Protein AF-A0A369K1F8-F1 (afdb_monomer)

Secondary structure (DSSP, 8-state):
-------EE-TT--EEEE-S--HHHHHHHHTTEE-TT--EEEE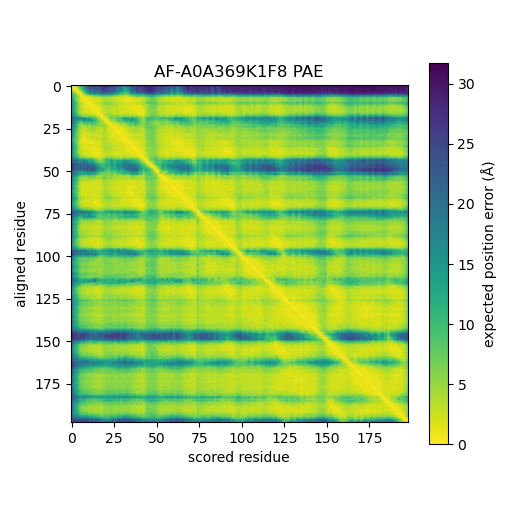--S-TT---HHHHHHHHHHHHT---SEEE---TTHHHHHHHHHT-SS--EEEE-SSSPBPHHHHHHIIIIIHHHT-SEEEEEES-HHHHHHHHHHHHHHHHS-------EEEEEEEEE-S-HHHHHHHHHHHHHHHHHHTT-SSEEEEEEEEE--

Nearest PDB structures (foldseek):
  5ahw-assembly2_D  TM=5.030E-01  e=2.247E-01  Mycolicibacterium smegmatis MC2 155
  7aip-assembly1_A  TM=4.056E-01  e=4.757E-01  Homo sapiens
  3vdn-assembly1_B-2  TM=3.123E-01  e=2.012E+00  Streptomyces hygroscopicus subsp. limoneus
  3oy7-assembly1_B  TM=2.081E-01  e=1.067E+00  Paramecium bursaria Chlorella virus NY2A

Radius of gyration: 18.24 Å; Cα contacts (8 Å, |Δi|>4): 373; chains: 1; bounding box: 50×24×57 Å

Organism: Hypsizygus marmoreus (NCBI:txid39966)

Mean predicted aligned error: 6.97 Å

Structure (mmCIF, N/CA/C/O backbone):
data_AF-A0A369K1F8-F1
#
_entry.id   AF-A0A369K1F8-F1
#
loop_
_atom_site.group_PDB
_atom_site.id
_atom_site.type_symbol
_atom_site.label_atom_id
_atom_site.label_alt_id
_atom_site.label_comp_id
_atom_site.label_asym_id
_atom_site.label_entity_id
_atom_site.label_seq_id
_atom_site.pdbx_PDB_ins_code
_atom_site.Cartn_x
_atom_site.Cartn_y
_atom_site.Cartn_z
_atom_site.occupancy
_atom_site.B_iso_or_equiv
_atom_site.auth_seq_id
_atom_site.auth_comp_id
_atom_site.auth_asym_id
_atom_site.auth_atom_id
_atom_site.pdbx_PDB_model_num
ATOM 1 N N . MET A 1 1 ? 26.335 15.098 -28.566 1.00 35.69 1 MET A N 1
ATOM 2 C CA . MET A 1 1 ? 26.240 13.637 -28.760 1.00 35.69 1 MET A CA 1
ATOM 3 C C . MET A 1 1 ? 25.054 13.160 -27.947 1.00 35.69 1 MET A C 1
ATOM 5 O O . MET A 1 1 ? 25.110 13.250 -26.728 1.00 35.69 1 MET A O 1
ATOM 9 N N . SER A 1 2 ? 23.956 12.771 -28.593 1.00 35.19 2 SER A N 1
ATOM 10 C CA . SER A 1 2 ? 22.823 12.169 -27.884 1.00 35.19 2 SER A CA 1
ATOM 11 C C . SER A 1 2 ? 23.287 10.836 -27.291 1.00 35.19 2 SER A C 1
ATOM 13 O O . SER A 1 2 ? 23.916 10.066 -28.023 1.00 35.19 2 SER A O 1
ATOM 15 N N . PRO A 1 3 ? 23.057 10.554 -25.998 1.00 47.03 3 PRO A N 1
ATOM 16 C CA . PRO A 1 3 ? 23.404 9.257 -25.446 1.00 47.03 3 PRO A CA 1
ATOM 17 C C . PRO A 1 3 ? 22.584 8.206 -26.195 1.00 47.03 3 PRO A C 1
ATOM 19 O O . PRO A 1 3 ? 21.360 8.304 -26.271 1.00 47.03 3 PRO A O 1
ATOM 22 N N . VAL A 1 4 ? 23.267 7.234 -26.799 1.00 47.16 4 VAL A N 1
ATOM 23 C CA . VAL A 1 4 ? 22.624 6.062 -27.391 1.00 47.16 4 VAL A CA 1
ATOM 24 C C . VAL A 1 4 ? 21.834 5.399 -26.267 1.00 47.16 4 VAL A C 1
ATOM 26 O O . VAL A 1 4 ? 22.415 4.927 -25.289 1.00 47.16 4 VAL A O 1
ATOM 29 N N . SER A 1 5 ? 20.504 5.438 -26.347 1.00 60.97 5 SER A N 1
ATOM 30 C CA . SER A 1 5 ? 19.649 4.771 -25.374 1.00 60.97 5 SER A CA 1
ATOM 31 C C . SER A 1 5 ? 19.802 3.265 -25.580 1.00 60.97 5 SER A C 1
ATOM 33 O O . SER A 1 5 ? 19.122 2.684 -26.427 1.00 60.97 5 SER A O 1
ATOM 35 N N . ASN A 1 6 ? 20.708 2.631 -24.832 1.00 79.81 6 ASN A N 1
ATOM 36 C CA . ASN A 1 6 ? 20.823 1.173 -24.744 1.00 79.81 6 ASN A CA 1
ATOM 37 C C . ASN A 1 6 ? 19.637 0.615 -23.947 1.00 79.81 6 ASN A C 1
ATOM 39 O O . ASN A 1 6 ? 19.796 0.048 -22.868 1.00 79.81 6 ASN A O 1
ATOM 43 N N . ASN A 1 7 ? 18.431 0.843 -24.460 1.00 89.44 7 ASN A N 1
ATOM 44 C CA . ASN A 1 7 ? 17.209 0.345 -23.869 1.00 89.44 7 ASN A CA 1
ATOM 45 C C . ASN A 1 7 ? 17.103 -1.153 -24.156 1.00 89.44 7 ASN A C 1
ATOM 47 O O . ASN A 1 7 ? 17.154 -1.581 -25.309 1.00 89.44 7 ASN A O 1
ATOM 51 N N . ILE A 1 8 ? 16.918 -1.943 -23.106 1.00 93.62 8 ILE A N 1
ATOM 52 C CA . ILE A 1 8 ? 16.620 -3.369 -23.194 1.00 93.62 8 ILE A CA 1
ATOM 53 C C . ILE A 1 8 ? 15.108 -3.509 -23.039 1.00 93.62 8 ILE A C 1
ATOM 55 O O . ILE A 1 8 ? 14.559 -3.352 -21.947 1.00 93.62 8 ILE A O 1
ATOM 59 N N . VAL A 1 9 ? 14.419 -3.770 -24.148 1.00 95.31 9 VAL A N 1
ATOM 60 C CA . VAL A 1 9 ? 12.959 -3.905 -24.163 1.00 95.31 9 VAL A CA 1
ATOM 61 C C . VAL A 1 9 ? 12.580 -5.343 -23.833 1.00 95.31 9 VAL A C 1
ATOM 63 O O . VAL A 1 9 ? 12.965 -6.268 -24.545 1.00 95.31 9 VAL A O 1
ATOM 66 N N . LEU A 1 10 ? 11.790 -5.532 -22.777 1.00 94.12 10 LEU A N 1
ATOM 67 C CA . LEU A 1 10 ? 11.270 -6.841 -22.372 1.00 94.12 10 LEU A CA 1
ATOM 68 C C . LEU A 1 10 ? 9.732 -6.782 -22.369 1.00 94.12 10 LEU A C 1
ATOM 70 O O . LEU A 1 10 ? 9.109 -6.621 -21.317 1.00 94.12 10 LEU A O 1
ATOM 74 N N . PRO A 1 11 ? 9.085 -6.887 -23.545 1.00 90.31 11 PRO A N 1
ATOM 75 C CA . PRO A 1 11 ? 7.675 -6.531 -23.715 1.00 90.31 11 PRO A CA 1
ATOM 76 C C . PRO A 1 11 ? 6.704 -7.515 -23.055 1.00 90.31 11 PRO A C 1
ATOM 78 O O . PRO A 1 11 ? 5.529 -7.199 -22.910 1.00 90.31 11 PRO A O 1
ATOM 81 N N . HIS A 1 12 ? 7.165 -8.699 -22.649 1.00 94.94 12 HIS A N 1
ATOM 82 C CA . HIS A 1 12 ? 6.326 -9.743 -22.051 1.00 94.94 12 HIS A CA 1
ATOM 83 C C . HIS A 1 12 ? 6.487 -9.867 -20.534 1.00 94.94 12 HIS A C 1
ATOM 85 O O . HIS A 1 12 ? 5.756 -10.632 -19.904 1.00 94.94 12 HIS A O 1
ATOM 91 N N . VAL A 1 13 ? 7.419 -9.123 -19.932 1.00 95.81 13 VAL A N 1
ATOM 92 C CA . VAL A 1 13 ? 7.614 -9.139 -18.481 1.00 95.81 13 VAL A CA 1
ATOM 93 C C . VAL A 1 13 ? 6.445 -8.411 -17.828 1.00 95.81 13 VAL A C 1
ATOM 95 O O . VAL A 1 13 ? 6.320 -7.195 -17.935 1.00 95.81 13 VAL A O 1
ATOM 98 N N . ARG A 1 14 ? 5.576 -9.182 -17.167 1.00 96.69 14 ARG A N 1
ATOM 99 C CA . ARG A 1 14 ? 4.419 -8.669 -16.413 1.00 96.69 14 ARG A CA 1
ATOM 100 C C . ARG A 1 14 ? 4.677 -8.526 -14.924 1.00 96.69 14 ARG A C 1
ATOM 102 O O . ARG A 1 14 ? 4.034 -7.715 -14.262 1.00 96.69 14 ARG A O 1
ATOM 109 N N . CYS A 1 15 ? 5.621 -9.307 -14.417 1.00 95.31 15 CYS A N 1
ATOM 110 C CA . CYS A 1 15 ? 5.955 -9.347 -13.009 1.00 95.31 15 CYS A CA 1
ATOM 111 C C . CYS A 1 15 ? 7.463 -9.212 -12.846 1.00 95.31 15 CYS A C 1
ATOM 113 O O . CYS A 1 15 ? 8.219 -9.960 -13.46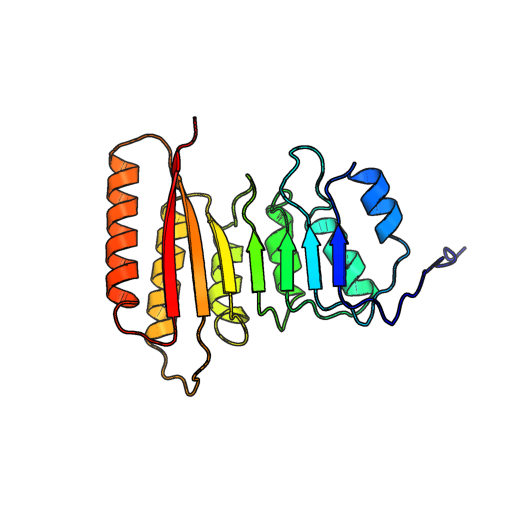8 1.00 95.31 15 CYS A O 1
ATOM 115 N N . LEU A 1 16 ? 7.880 -8.286 -11.991 1.00 91.81 16 LEU A N 1
ATOM 116 C CA . LEU A 1 16 ? 9.267 -8.117 -11.596 1.00 91.81 16 LEU A CA 1
ATOM 117 C C . LEU A 1 16 ? 9.378 -8.335 -10.090 1.00 91.81 16 LEU A C 1
ATOM 119 O O . LEU A 1 16 ? 8.769 -7.613 -9.301 1.00 91.81 16 LEU A O 1
ATOM 123 N N . TYR A 1 17 ? 10.154 -9.347 -9.721 1.00 88.94 17 TYR A N 1
ATOM 124 C CA . TYR A 1 17 ? 10.464 -9.678 -8.338 1.00 88.94 17 TYR A CA 1
ATOM 125 C C . TYR A 1 17 ? 11.939 -9.391 -8.115 1.00 88.94 17 TYR A C 1
ATOM 127 O O . TYR A 1 17 ? 12.790 -9.991 -8.772 1.00 88.94 17 TYR A O 1
ATOM 135 N N . LEU A 1 18 ? 12.236 -8.462 -7.217 1.00 82.50 18 LEU A N 1
ATOM 136 C CA . LEU A 1 18 ? 13.595 -8.122 -6.837 1.00 82.50 18 LEU A CA 1
ATOM 137 C C . LEU A 1 18 ? 13.842 -8.659 -5.438 1.00 82.50 18 LEU A C 1
ATOM 139 O O . LEU A 1 18 ? 13.239 -8.216 -4.460 1.00 82.50 18 LEU A O 1
ATOM 143 N N . GLN A 1 19 ? 14.717 -9.655 -5.363 1.00 74.25 19 GLN A N 1
ATOM 144 C CA . GLN A 1 19 ? 15.236 -10.111 -4.090 1.00 74.25 19 GLN A CA 1
ATOM 145 C C . GLN A 1 19 ? 16.265 -9.098 -3.596 1.00 74.25 19 GLN A C 1
ATOM 147 O O . GLN A 1 19 ? 17.047 -8.563 -4.384 1.00 74.25 19 GLN A O 1
ATOM 152 N N . ALA A 1 20 ? 16.249 -8.836 -2.295 1.00 62.00 20 ALA A N 1
ATOM 153 C CA . ALA A 1 20 ? 17.142 -7.877 -1.679 1.00 62.00 20 ALA A CA 1
ATOM 154 C C . ALA A 1 20 ? 18.617 -8.185 -2.007 1.00 62.00 20 ALA A C 1
ATOM 156 O O . ALA A 1 20 ? 19.138 -9.266 -1.730 1.00 62.00 20 ALA A O 1
ATOM 157 N N . GLY A 1 21 ? 19.272 -7.208 -2.626 1.00 64.44 21 GLY A N 1
ATOM 158 C CA . GLY A 1 21 ? 20.682 -7.211 -3.005 1.00 64.44 21 GLY A CA 1
ATOM 159 C C . GLY A 1 21 ? 21.153 -5.774 -3.231 1.00 64.44 21 GLY A C 1
ATOM 160 O O . GLY A 1 21 ? 20.321 -4.886 -3.393 1.00 64.44 21 GLY A O 1
ATOM 161 N N . GLN A 1 22 ? 22.467 -5.529 -3.197 1.00 67.25 22 GLN A N 1
ATOM 162 C CA . GLN A 1 22 ? 23.074 -4.184 -3.145 1.00 67.25 22 GLN A CA 1
ATOM 163 C C . GLN A 1 22 ? 22.331 -3.140 -4.024 1.00 67.25 22 GLN A C 1
ATOM 165 O O . GLN A 1 22 ? 22.054 -3.431 -5.196 1.00 67.25 22 GLN A O 1
ATOM 170 N N . PRO A 1 23 ? 22.018 -1.922 -3.521 1.00 71.88 23 PRO A N 1
ATOM 171 C CA . PRO A 1 23 ? 21.153 -0.988 -4.247 1.00 71.88 23 PRO A CA 1
ATOM 172 C C . PRO A 1 23 ? 21.757 -0.567 -5.588 1.00 71.88 23 PRO A C 1
ATOM 174 O O . PRO A 1 23 ? 21.082 -0.617 -6.608 1.00 71.88 23 PRO A O 1
ATOM 177 N N . ALA A 1 24 ? 23.053 -0.236 -5.613 1.00 74.62 24 ALA A N 1
ATOM 178 C CA . ALA A 1 24 ? 23.725 0.259 -6.815 1.00 74.62 24 ALA A CA 1
ATOM 179 C C . ALA A 1 24 ? 23.686 -0.734 -8.003 1.00 74.62 24 ALA A C 1
ATOM 181 O O . ALA A 1 24 ? 23.239 -0.331 -9.077 1.00 74.62 24 ALA A O 1
ATOM 182 N N . PRO A 1 25 ? 24.047 -2.026 -7.848 1.00 79.12 25 PRO A N 1
ATOM 183 C CA . PRO A 1 25 ? 23.863 -3.016 -8.913 1.00 79.12 25 PRO A CA 1
ATOM 184 C C . PRO A 1 25 ? 22.419 -3.153 -9.394 1.00 79.12 25 PRO A C 1
ATOM 186 O O . PRO A 1 25 ? 22.181 -3.300 -10.591 1.00 79.12 25 PRO A O 1
ATOM 189 N N . THR A 1 26 ? 21.449 -3.082 -8.481 1.00 79.62 26 THR A N 1
ATOM 190 C CA . THR A 1 26 ? 20.038 -3.215 -8.853 1.00 79.62 26 THR A CA 1
ATOM 191 C C . THR A 1 26 ? 19.554 -2.002 -9.649 1.00 79.62 26 THR A C 1
ATOM 193 O O . THR A 1 26 ? 18.835 -2.159 -10.633 1.00 79.62 26 THR A O 1
ATOM 196 N N . LEU A 1 27 ? 20.004 -0.795 -9.298 1.00 81.00 27 LEU A N 1
ATOM 197 C CA . LEU A 1 27 ? 19.728 0.418 -10.072 1.00 81.00 27 LEU A CA 1
ATOM 198 C C . LEU A 1 27 ? 20.330 0.347 -11.476 1.00 81.00 27 LEU A C 1
ATOM 200 O O . LEU A 1 27 ? 19.632 0.625 -12.449 1.00 81.00 27 LEU A O 1
ATOM 204 N N . GLU A 1 28 ? 21.593 -0.068 -11.595 1.00 84.19 28 GLU A N 1
ATOM 205 C CA . GLU A 1 28 ? 22.256 -0.246 -12.893 1.00 84.19 28 GLU A CA 1
ATOM 206 C C . GLU A 1 28 ? 21.557 -1.314 -13.746 1.00 84.19 28 GLU A C 1
ATOM 208 O O . GLU A 1 28 ? 21.400 -1.131 -14.954 1.00 84.19 28 GLU A O 1
ATOM 213 N N . PHE A 1 29 ? 21.049 -2.382 -13.120 1.00 86.19 29 PHE A N 1
ATOM 214 C CA . PHE A 1 29 ? 20.229 -3.388 -13.793 1.00 86.19 29 PHE A CA 1
ATOM 215 C C . PHE A 1 29 ? 18.897 -2.821 -14.304 1.00 86.19 29 PHE A C 1
ATOM 217 O O . PHE A 1 29 ? 18.511 -3.109 -15.434 1.00 86.19 29 PHE A O 1
ATOM 224 N N . LEU A 1 30 ? 18.193 -2.010 -13.506 1.00 88.31 30 LEU A N 1
ATOM 225 C CA . LEU A 1 30 ? 16.890 -1.447 -13.884 1.00 88.31 30 LEU A CA 1
ATOM 226 C C . LEU A 1 30 ? 16.995 -0.304 -14.894 1.00 88.31 30 LEU A C 1
ATOM 228 O O . LEU A 1 30 ? 16.059 -0.080 -15.666 1.00 88.31 30 LEU A O 1
ATOM 232 N N . ARG A 1 31 ? 18.108 0.436 -14.897 1.00 89.19 31 ARG A N 1
ATOM 233 C CA . ARG A 1 31 ? 18.296 1.650 -15.702 1.00 89.19 31 ARG A CA 1
ATOM 234 C C . ARG A 1 31 ? 18.025 1.464 -17.202 1.00 89.19 31 ARG A C 1
ATOM 236 O O . ARG A 1 31 ? 17.326 2.315 -17.750 1.00 89.19 31 ARG A O 1
ATOM 243 N N . PRO A 1 32 ? 18.511 0.408 -17.885 1.00 93.19 32 PRO A N 1
ATOM 244 C CA . PRO A 1 32 ? 18.244 0.219 -19.310 1.00 93.19 32 PRO A CA 1
ATOM 245 C C . PRO A 1 32 ? 16.874 -0.409 -19.616 1.00 93.19 32 PRO A C 1
ATOM 247 O O . PRO A 1 32 ? 16.473 -0.433 -20.776 1.00 93.19 32 PRO A O 1
ATOM 250 N N . LEU A 1 33 ? 16.148 -0.958 -18.637 1.00 93.44 33 LEU A N 1
ATOM 251 C CA . LEU A 1 33 ? 14.979 -1.799 -18.924 1.00 93.44 33 LEU A CA 1
ATOM 252 C C . LEU A 1 33 ? 13.756 -0.998 -19.377 1.00 93.44 33 LEU A C 1
ATOM 254 O O . LEU A 1 33 ? 13.439 0.032 -18.787 1.00 93.44 33 LEU A O 1
ATOM 258 N N . VAL A 1 34 ? 13.018 -1.509 -20.360 1.00 95.69 34 VAL A N 1
ATOM 259 C CA . VAL A 1 34 ? 11.707 -0.984 -20.777 1.00 95.69 34 VAL A CA 1
ATOM 260 C C . VAL A 1 34 ? 10.679 -2.110 -20.715 1.00 95.69 34 VAL A C 1
ATOM 262 O O . VAL A 1 34 ? 10.758 -3.077 -21.476 1.00 95.69 34 VAL A O 1
ATOM 265 N N . LEU A 1 35 ? 9.729 -1.994 -19.786 1.00 95.69 35 LEU A N 1
ATOM 266 C CA . LEU A 1 35 ? 8.826 -3.069 -19.367 1.00 95.69 35 LEU A CA 1
ATOM 267 C C . LEU A 1 35 ? 7.351 -2.677 -19.572 1.00 95.69 35 LEU A C 1
ATOM 269 O O . LEU A 1 35 ? 6.600 -2.562 -18.609 1.00 95.69 35 LEU A O 1
ATOM 273 N N . HIS A 1 36 ? 6.923 -2.461 -20.821 1.00 95.25 36 HIS A N 1
ATOM 274 C CA . HIS A 1 36 ? 5.568 -1.970 -21.147 1.00 95.25 36 HIS A CA 1
ATOM 275 C C . HIS A 1 36 ? 4.420 -2.785 -20.531 1.00 95.25 36 HIS A C 1
ATOM 277 O O . HIS A 1 36 ? 3.369 -2.239 -20.218 1.00 95.25 36 HIS A O 1
ATOM 283 N N . SER A 1 37 ? 4.620 -4.092 -20.341 1.00 96.25 37 SER A N 1
ATOM 284 C CA . SER A 1 37 ? 3.601 -4.985 -19.779 1.00 96.25 37 SER A CA 1
ATOM 285 C C . SER A 1 37 ? 3.689 -5.154 -18.262 1.00 96.25 37 SER A C 1
ATOM 287 O O . SER A 1 37 ? 2.969 -5.994 -17.724 1.00 96.25 37 SER A O 1
ATOM 289 N N . LEU A 1 38 ? 4.573 -4.433 -17.565 1.00 96.62 38 LEU A N 1
ATOM 290 C CA . LEU A 1 38 ? 4.775 -4.611 -16.129 1.00 96.62 38 LEU A CA 1
ATOM 291 C C . LEU A 1 38 ? 3.533 -4.173 -15.347 1.00 96.62 38 LEU A C 1
ATOM 293 O O . LEU A 1 38 ? 3.188 -2.998 -15.327 1.00 96.62 38 LEU A O 1
ATOM 297 N N . THR A 1 39 ? 2.906 -5.118 -14.652 1.00 97.00 39 THR A N 1
ATOM 298 C CA . THR A 1 39 ? 1.718 -4.881 -13.818 1.00 97.00 39 THR A CA 1
ATOM 299 C C . THR A 1 39 ? 1.947 -5.2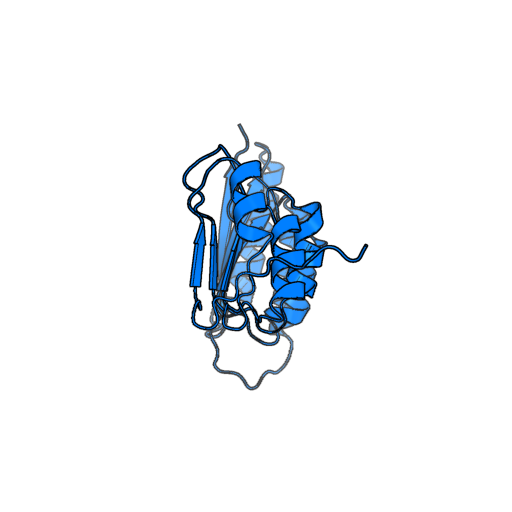04 -12.347 1.00 97.00 39 THR A C 1
ATOM 301 O O . THR A 1 39 ? 1.157 -4.783 -11.501 1.00 97.00 39 THR A O 1
ATOM 304 N N . VAL A 1 40 ? 2.992 -5.979 -12.038 1.00 95.62 40 VAL A N 1
ATOM 305 C CA . VAL A 1 40 ? 3.334 -6.423 -10.683 1.00 95.62 40 VAL A CA 1
ATOM 306 C C . VAL A 1 40 ? 4.799 -6.115 -10.406 1.00 95.62 40 VAL A C 1
ATOM 308 O O . VAL A 1 40 ? 5.681 -6.603 -11.113 1.00 95.62 40 VAL A O 1
ATOM 311 N N . PHE A 1 41 ? 5.063 -5.363 -9.345 1.00 92.25 41 PHE A N 1
ATOM 312 C CA . PHE A 1 41 ? 6.407 -5.152 -8.820 1.00 92.25 41 PHE A CA 1
ATOM 313 C C . PHE A 1 41 ? 6.461 -5.577 -7.359 1.00 92.25 41 PHE A C 1
ATOM 315 O O . PHE A 1 41 ? 5.653 -5.116 -6.546 1.00 92.25 41 PHE A O 1
ATOM 322 N N . ARG A 1 42 ? 7.421 -6.441 -7.018 1.00 88.75 42 ARG A N 1
ATOM 323 C CA . ARG A 1 42 ? 7.638 -6.861 -5.636 1.00 88.75 42 ARG A CA 1
ATOM 324 C C . ARG A 1 42 ? 9.104 -6.834 -5.255 1.00 88.75 42 ARG A C 1
ATOM 326 O O . ARG A 1 42 ? 9.934 -7.462 -5.904 1.00 88.75 42 ARG A O 1
ATOM 333 N N . GLU A 1 43 ? 9.383 -6.159 -4.159 1.00 83.00 43 GLU A N 1
ATOM 334 C CA . GLU A 1 43 ? 10.659 -6.188 -3.464 1.00 83.00 43 GLU A CA 1
ATOM 335 C C . GLU A 1 43 ? 10.550 -7.114 -2.247 1.00 83.00 43 GLU A C 1
ATOM 337 O O . GLU A 1 43 ? 9.608 -6.987 -1.462 1.00 83.00 43 GLU A O 1
ATOM 342 N N . ASP A 1 44 ? 11.475 -8.066 -2.109 1.00 70.94 44 ASP A N 1
ATOM 343 C CA . ASP A 1 44 ? 11.521 -8.964 -0.950 1.00 70.94 44 ASP A CA 1
ATOM 344 C C . ASP A 1 44 ? 12.022 -8.222 0.301 1.00 70.94 44 ASP A C 1
ATOM 346 O O . ASP A 1 44 ? 13.030 -7.518 0.269 1.00 70.94 44 ASP A O 1
ATOM 350 N N . TRP A 1 45 ? 11.323 -8.401 1.421 1.00 61.75 45 TRP A N 1
ATOM 351 C CA . TRP A 1 45 ? 11.561 -7.701 2.686 1.00 61.75 45 TRP A CA 1
ATOM 352 C C . TRP A 1 45 ? 12.441 -8.481 3.663 1.00 61.75 45 TRP A C 1
ATOM 354 O O . TRP A 1 45 ? 12.748 -7.978 4.744 1.00 61.75 45 TRP A O 1
ATOM 364 N N . LEU A 1 46 ? 12.822 -9.716 3.323 1.00 55.94 46 LEU A N 1
ATOM 365 C CA . LEU A 1 46 ? 13.492 -10.623 4.254 1.00 55.94 46 LEU A CA 1
ATOM 366 C C . LEU A 1 46 ? 14.937 -10.235 4.593 1.00 55.94 46 LEU A C 1
ATOM 368 O O . LEU A 1 46 ? 15.500 -10.812 5.523 1.00 55.94 46 LEU A O 1
ATOM 372 N N . THR A 1 47 ? 15.551 -9.266 3.903 1.00 53.31 47 THR A N 1
ATOM 373 C CA . THR A 1 47 ? 16.923 -8.852 4.232 1.00 53.31 47 THR A CA 1
ATOM 374 C C . THR A 1 47 ? 17.063 -7.345 4.430 1.00 53.31 47 THR A C 1
ATOM 376 O O . THR A 1 47 ? 16.563 -6.526 3.664 1.00 53.31 47 THR A O 1
ATOM 379 N N . SER A 1 48 ? 17.777 -6.980 5.492 1.00 52.09 48 SER A N 1
ATOM 380 C CA . SER A 1 48 ? 17.956 -5.614 5.994 1.00 52.09 48 SER A CA 1
ATOM 381 C C . SER A 1 48 ? 18.824 -4.709 5.111 1.00 52.09 48 SER A C 1
ATOM 383 O O . SER A 1 48 ? 19.077 -3.569 5.496 1.00 52.09 48 SER A O 1
ATOM 385 N N . PHE A 1 49 ? 19.364 -5.216 3.999 1.00 51.50 49 PHE A N 1
ATOM 386 C CA . PHE A 1 49 ? 20.615 -4.684 3.455 1.00 51.50 49 PHE A CA 1
ATOM 387 C C . PHE A 1 49 ? 20.499 -3.819 2.213 1.00 51.50 49 PHE A C 1
ATOM 389 O O . PHE A 1 49 ? 21.474 -3.142 1.894 1.00 51.50 49 PHE A O 1
ATOM 396 N N . SER A 1 50 ? 19.363 -3.778 1.523 1.00 52.94 50 SER A N 1
ATOM 397 C CA . SER A 1 50 ? 19.343 -3.059 0.251 1.00 52.94 50 SER A CA 1
ATOM 398 C C . SER A 1 50 ? 17.992 -3.124 -0.420 1.00 52.94 50 SER A C 1
ATOM 400 O O . SER A 1 50 ? 17.545 -4.205 -0.800 1.00 52.94 50 SER A O 1
ATOM 402 N N . ASN A 1 51 ? 17.411 -1.951 -0.622 1.00 61.81 51 ASN A N 1
ATOM 403 C CA . ASN A 1 51 ? 16.167 -1.805 -1.336 1.00 61.81 51 ASN A CA 1
ATOM 404 C C . ASN A 1 51 ? 16.342 -0.769 -2.447 1.00 61.81 51 ASN A C 1
ATOM 406 O O . ASN A 1 51 ? 17.011 0.247 -2.261 1.00 61.81 51 ASN A O 1
ATOM 410 N N . VAL A 1 52 ? 15.747 -1.055 -3.596 1.00 66.88 52 VAL A N 1
ATOM 411 C CA . VAL A 1 52 ? 15.758 -0.274 -4.837 1.00 66.88 52 VAL A CA 1
ATOM 412 C C . VAL A 1 52 ? 15.161 1.118 -4.639 1.00 66.88 52 VAL A C 1
ATOM 414 O O . VAL A 1 52 ? 15.524 2.047 -5.356 1.00 66.88 52 VAL A O 1
ATOM 417 N N . GLY A 1 53 ? 14.313 1.276 -3.619 1.00 70.00 53 GLY A N 1
ATOM 418 C CA . GLY A 1 53 ? 13.704 2.548 -3.249 1.00 70.00 53 GLY A CA 1
ATOM 419 C C . GLY A 1 53 ? 12.625 2.990 -4.240 1.00 70.00 53 GLY A C 1
ATOM 420 O O . GLY A 1 53 ? 12.600 2.600 -5.409 1.00 70.00 53 GLY A O 1
ATOM 421 N N . CYS A 1 54 ? 11.704 3.833 -3.772 1.00 77.38 54 CYS A N 1
ATOM 422 C CA . CYS A 1 54 ? 10.633 4.374 -4.615 1.00 77.38 54 CYS A CA 1
ATOM 423 C C . CYS A 1 54 ? 11.187 5.249 -5.757 1.00 77.38 54 CYS A C 1
ATOM 425 O O . CYS A 1 54 ? 10.642 5.253 -6.861 1.00 77.38 54 CYS A O 1
ATOM 427 N N . SER A 1 55 ? 12.311 5.929 -5.519 1.00 78.31 55 SER A N 1
ATOM 428 C CA . SER A 1 55 ? 12.992 6.811 -6.474 1.00 78.31 55 SER A CA 1
ATOM 429 C C . SER A 1 55 ? 13.482 6.112 -7.744 1.00 78.31 55 SER A C 1
ATOM 431 O O . SER A 1 55 ? 13.536 6.740 -8.798 1.00 78.31 55 SER A O 1
ATOM 433 N N . ALA A 1 56 ? 13.788 4.816 -7.699 1.00 80.56 56 ALA A N 1
ATOM 434 C CA . ALA A 1 56 ? 14.217 4.060 -8.876 1.00 80.56 56 ALA A CA 1
ATOM 435 C C . ALA A 1 56 ? 13.060 3.525 -9.725 1.00 80.56 56 ALA A C 1
ATOM 437 O O . ALA A 1 56 ? 13.208 3.307 -10.932 1.00 80.56 56 ALA A O 1
ATOM 438 N N . LEU A 1 57 ? 11.899 3.325 -9.098 1.00 87.69 57 LEU A N 1
ATOM 439 C CA . LEU A 1 57 ? 10.692 2.873 -9.778 1.00 87.69 57 LEU A CA 1
ATOM 440 C C . LEU A 1 57 ? 10.084 3.972 -10.643 1.00 87.69 57 LEU A C 1
ATOM 442 O O . LEU A 1 57 ? 9.613 3.678 -11.737 1.00 87.69 57 LEU A O 1
ATOM 446 N N . ILE A 1 58 ? 10.143 5.229 -10.199 1.00 89.94 58 ILE A N 1
ATOM 447 C CA . ILE A 1 58 ? 9.577 6.368 -10.934 1.00 89.94 58 ILE A CA 1
ATOM 448 C C . ILE A 1 58 ? 10.163 6.463 -12.364 1.00 89.94 58 ILE A C 1
ATOM 450 O O . ILE A 1 58 ? 9.390 6.401 -13.324 1.00 89.94 58 ILE A O 1
ATOM 454 N N . PRO A 1 59 ? 11.498 6.503 -12.581 1.00 90.88 59 PRO A N 1
ATOM 455 C CA . PRO A 1 59 ? 12.073 6.492 -13.927 1.00 90.88 59 PRO A CA 1
ATOM 456 C C . PRO A 1 59 ? 11.732 5.240 -14.742 1.00 90.88 59 PRO A C 1
ATOM 458 O O . PRO A 1 59 ? 11.597 5.329 -15.963 1.00 90.88 59 PRO A O 1
ATOM 461 N N . LEU A 1 60 ? 11.617 4.073 -14.096 1.00 91.69 60 LEU A N 1
ATOM 462 C CA . LEU A 1 60 ? 11.231 2.831 -14.768 1.00 91.69 60 LEU A CA 1
ATOM 463 C C . LEU A 1 60 ? 9.793 2.912 -15.288 1.00 91.69 60 LEU A C 1
ATOM 465 O O . LEU A 1 60 ? 9.566 2.556 -16.443 1.00 91.69 60 LEU A O 1
ATOM 469 N N . ILE A 1 61 ? 8.855 3.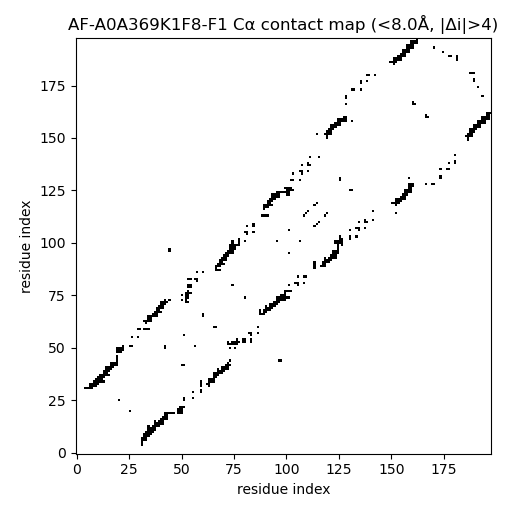402 -14.472 1.00 93.06 61 ILE A N 1
ATOM 470 C CA . ILE A 1 61 ? 7.446 3.593 -14.838 1.00 93.06 61 ILE A CA 1
ATOM 471 C C . ILE A 1 61 ? 7.339 4.589 -15.987 1.00 93.06 61 ILE A C 1
ATOM 473 O O . ILE A 1 61 ? 6.749 4.263 -17.012 1.00 93.06 61 ILE A O 1
ATOM 477 N N . HIS A 1 62 ? 7.986 5.755 -15.882 1.00 93.06 62 HIS A N 1
ATOM 478 C CA . HIS A 1 62 ? 7.954 6.759 -16.949 1.00 93.06 62 HIS A CA 1
ATOM 479 C C . HIS A 1 62 ? 8.510 6.232 -18.271 1.00 93.06 62 HIS A C 1
ATOM 481 O O . HIS A 1 62 ? 7.909 6.435 -19.325 1.00 93.06 62 HIS A O 1
ATOM 487 N N . ARG A 1 63 ? 9.655 5.542 -18.230 1.00 93.75 63 ARG A N 1
ATOM 488 C CA . ARG A 1 63 ? 10.284 4.995 -19.436 1.00 93.75 63 ARG A CA 1
ATOM 489 C C . ARG A 1 63 ? 9.487 3.833 -20.026 1.00 93.75 63 ARG A C 1
ATOM 491 O O . ARG A 1 63 ? 9.443 3.693 -21.242 1.00 93.75 63 ARG A O 1
ATOM 498 N N . SER A 1 64 ? 8.894 2.997 -19.177 1.00 94.44 64 SER A N 1
ATOM 499 C CA . SER A 1 64 ? 8.133 1.817 -19.597 1.00 94.44 64 SER A CA 1
ATOM 500 C C . SER A 1 64 ? 6.687 2.133 -19.956 1.00 94.44 64 SER A C 1
ATOM 502 O O . SER A 1 64 ? 6.052 1.301 -20.592 1.00 94.44 64 SER A O 1
ATOM 504 N N . GLN A 1 65 ? 6.168 3.292 -19.535 1.00 94.12 65 GLN A N 1
ATOM 505 C CA . GLN A 1 65 ? 4.751 3.658 -19.629 1.00 94.12 65 GLN A CA 1
ATOM 506 C C . GLN A 1 65 ? 3.834 2.535 -19.121 1.00 94.12 65 GLN A C 1
ATOM 508 O O . GLN A 1 65 ? 2.795 2.242 -19.708 1.00 94.12 65 GLN A O 1
ATOM 513 N N . CYS A 1 66 ? 4.269 1.851 -18.061 1.00 93.50 66 CYS A N 1
ATOM 514 C CA . CYS A 1 66 ? 3.556 0.718 -17.494 1.00 93.50 66 CYS A CA 1
ATOM 515 C C . CYS A 1 66 ? 2.617 1.164 -16.372 1.00 93.50 66 CYS A C 1
ATOM 517 O O . CYS A 1 66 ? 2.809 2.216 -15.764 1.00 93.50 66 CYS A O 1
ATOM 519 N N . ASP A 1 67 ? 1.614 0.339 -16.087 1.00 91.38 67 ASP A N 1
ATOM 520 C CA . ASP A 1 67 ? 0.625 0.595 -15.045 1.00 91.38 67 ASP A CA 1
ATOM 521 C C . ASP A 1 67 ? 0.680 -0.520 -13.999 1.00 91.38 67 ASP A C 1
ATOM 523 O O . ASP A 1 67 ? 0.210 -1.645 -14.204 1.00 91.38 67 ASP A O 1
ATOM 527 N N . ILE A 1 68 ? 1.325 -0.216 -12.873 1.00 94.56 68 ILE A N 1
ATOM 528 C CA . ILE A 1 68 ? 1.517 -1.182 -11.796 1.00 94.56 68 ILE A CA 1
ATOM 529 C C . ILE A 1 68 ? 0.234 -1.265 -10.968 1.00 94.56 68 ILE A C 1
ATOM 531 O O . ILE A 1 68 ? -0.164 -0.329 -10.280 1.00 94.56 68 ILE A O 1
ATOM 535 N N . THR A 1 69 ? -0.374 -2.448 -10.985 1.00 95.31 69 THR A N 1
ATOM 536 C CA . THR A 1 69 ? -1.595 -2.765 -10.230 1.00 95.31 69 THR A CA 1
ATOM 537 C C . THR A 1 69 ? -1.304 -3.447 -8.893 1.00 95.31 69 THR A C 1
ATOM 539 O O . THR A 1 69 ? -2.143 -3.431 -7.992 1.00 95.31 69 THR A O 1
ATOM 542 N N . GLU A 1 70 ? -0.114 -4.030 -8.738 1.00 95.44 70 GLU A N 1
ATOM 543 C CA . GLU A 1 70 ? 0.360 -4.621 -7.490 1.00 95.44 70 GLU A CA 1
ATOM 544 C C . GLU A 1 70 ? 1.776 -4.134 -7.185 1.00 95.44 70 GLU A C 1
ATOM 546 O O . GLU A 1 70 ? 2.720 -4.448 -7.912 1.00 95.44 70 GLU A O 1
ATOM 551 N N . LEU A 1 71 ? 1.912 -3.388 -6.089 1.00 92.06 71 LEU A N 1
ATOM 552 C CA . LEU A 1 71 ? 3.164 -2.784 -5.655 1.00 92.06 71 LEU A CA 1
ATOM 553 C C . LEU A 1 71 ? 3.509 -3.234 -4.239 1.00 92.06 71 LEU A C 1
ATOM 555 O O . LEU A 1 71 ? 2.778 -2.945 -3.288 1.00 92.06 71 LEU A O 1
ATOM 559 N N . TRP A 1 72 ? 4.623 -3.946 -4.102 1.00 89.19 72 TRP A N 1
ATOM 560 C CA . TRP A 1 72 ? 5.195 -4.309 -2.810 1.00 89.19 72 TRP A CA 1
ATOM 561 C C . TRP A 1 72 ? 6.583 -3.692 -2.731 1.00 89.19 72 TRP A C 1
ATOM 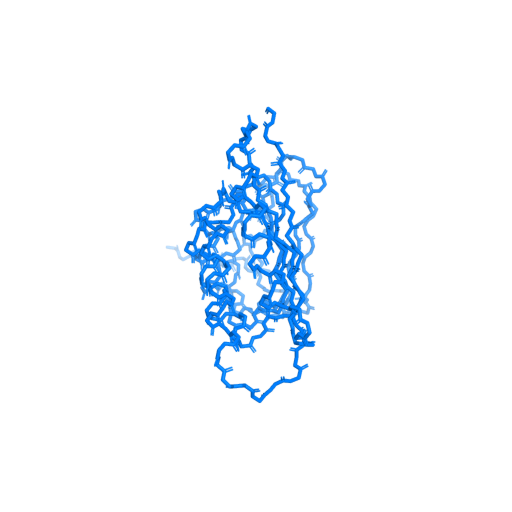563 O O . TRP A 1 72 ? 7.483 -4.091 -3.468 1.00 89.19 72 TRP A O 1
ATOM 573 N N . VAL A 1 73 ? 6.742 -2.709 -1.857 1.00 83.62 73 VAL A N 1
ATOM 574 C CA . VAL A 1 73 ? 7.977 -1.934 -1.729 1.00 83.62 73 VAL A CA 1
ATOM 575 C C . VAL A 1 73 ? 8.384 -1.843 -0.279 1.00 83.62 73 VAL A C 1
ATOM 577 O O . VAL A 1 73 ? 7.546 -1.816 0.624 1.00 83.62 73 VAL A O 1
ATOM 580 N N . SER A 1 74 ? 9.682 -1.733 -0.045 1.00 74.06 74 SER A N 1
ATOM 581 C CA . SER A 1 74 ? 10.132 -1.118 1.186 1.00 74.06 74 SER A CA 1
ATOM 582 C C . SER A 1 74 ? 9.951 0.398 1.080 1.00 74.06 74 SER A C 1
ATOM 584 O O . SER A 1 74 ? 10.343 1.032 0.099 1.00 74.06 74 SER A O 1
ATOM 586 N N . ALA A 1 75 ? 9.385 1.027 2.103 1.00 60.94 75 ALA A N 1
ATOM 587 C CA . ALA A 1 75 ? 9.238 2.480 2.116 1.00 60.94 75 ALA A CA 1
ATOM 588 C C . ALA A 1 75 ? 10.549 3.182 2.510 1.00 60.94 75 ALA A C 1
ATOM 590 O O . ALA A 1 75 ? 10.498 4.252 3.098 1.00 60.94 75 ALA A O 1
ATOM 591 N N . ASN A 1 76 ? 11.730 2.592 2.255 1.00 64.69 76 ASN A N 1
ATOM 592 C CA . ASN A 1 76 ? 13.002 3.131 2.759 1.00 64.69 76 ASN A CA 1
ATOM 593 C C . ASN A 1 76 ? 13.333 4.544 2.286 1.00 64.69 76 ASN A C 1
ATOM 595 O O . ASN A 1 76 ? 14.103 5.242 2.933 1.00 64.69 76 ASN A O 1
ATOM 599 N N . ASP A 1 77 ? 12.681 4.948 1.210 1.00 69.94 77 ASP A N 1
ATOM 600 C CA . ASP A 1 77 ? 12.679 6.288 0.667 1.00 69.94 77 ASP A CA 1
ATOM 601 C C . ASP A 1 77 ? 11.248 6.847 0.760 1.00 69.94 77 ASP A C 1
ATOM 603 O O . ASP A 1 77 ? 10.556 7.041 -0.243 1.00 69.94 77 ASP A O 1
ATOM 607 N N . ALA A 1 78 ? 10.751 6.978 1.998 1.00 68.44 78 ALA A N 1
ATOM 608 C CA . ALA A 1 78 ? 9.374 7.383 2.304 1.00 68.44 78 ALA A CA 1
ATOM 609 C C . ALA A 1 78 ? 9.035 8.766 1.730 1.00 68.44 78 ALA A C 1
ATOM 611 O O . ALA A 1 78 ? 7.875 9.068 1.476 1.00 68.44 78 ALA A O 1
ATOM 612 N N . GLU A 1 79 ? 10.053 9.583 1.483 1.00 76.44 79 GLU A N 1
ATOM 613 C CA . GLU A 1 79 ? 9.955 10.894 0.844 1.00 76.44 79 GLU A CA 1
ATOM 614 C C . GLU A 1 79 ? 9.418 10.771 -0.591 1.00 76.44 79 GLU A C 1
ATOM 616 O O . GLU A 1 79 ? 8.585 11.564 -1.025 1.00 76.44 79 GLU A O 1
ATOM 621 N N . ASN A 1 80 ? 9.827 9.716 -1.303 1.00 83.62 80 ASN A N 1
ATOM 622 C CA . ASN A 1 80 ? 9.476 9.479 -2.701 1.00 83.62 80 ASN A CA 1
ATOM 623 C C . ASN A 1 80 ? 8.242 8.582 -2.890 1.00 83.62 80 ASN A C 1
ATOM 625 O O . ASN A 1 80 ? 7.763 8.424 -4.015 1.00 83.62 80 ASN A O 1
ATOM 629 N N . ILE A 1 81 ? 7.688 7.999 -1.820 1.00 85.75 81 ILE A N 1
ATOM 630 C CA . ILE A 1 81 ? 6.529 7.098 -1.932 1.00 85.75 81 ILE A CA 1
ATOM 631 C C . ILE A 1 81 ? 5.268 7.829 -2.400 1.00 85.75 81 ILE A C 1
ATOM 633 O O . ILE A 1 81 ? 4.485 7.262 -3.154 1.00 85.75 81 ILE A O 1
ATOM 637 N N . GLY A 1 82 ? 5.087 9.094 -2.001 1.00 85.94 82 GLY A N 1
ATOM 638 C CA . GLY A 1 82 ? 3.982 9.930 -2.476 1.00 85.94 82 GLY A CA 1
ATOM 639 C C . GLY A 1 82 ? 4.051 10.139 -3.987 1.00 85.94 82 GLY A C 1
ATOM 640 O O . GLY A 1 82 ? 3.106 9.800 -4.692 1.00 85.94 82 GLY A O 1
ATOM 641 N N . ALA A 1 83 ? 5.210 10.583 -4.482 1.00 88.25 83 ALA A N 1
ATOM 642 C CA . ALA A 1 83 ? 5.445 10.785 -5.909 1.00 88.25 83 ALA A CA 1
ATOM 643 C C . ALA A 1 83 ? 5.281 9.488 -6.717 1.00 88.25 83 ALA A C 1
ATOM 645 O O . ALA A 1 83 ? 4.726 9.514 -7.811 1.00 88.25 83 ALA A O 1
ATOM 646 N N . LEU A 1 84 ? 5.718 8.344 -6.173 1.00 89.62 84 LEU A N 1
ATOM 647 C CA . LEU A 1 84 ? 5.499 7.040 -6.798 1.00 89.62 84 LEU A CA 1
ATOM 648 C C . LEU A 1 84 ? 4.008 6.705 -6.893 1.00 89.62 84 LEU A C 1
ATOM 650 O O . LEU A 1 84 ? 3.546 6.317 -7.960 1.00 89.62 84 LEU A O 1
ATOM 654 N N . LEU A 1 85 ? 3.255 6.858 -5.801 1.00 89.25 85 LEU A N 1
ATOM 655 C CA . LEU A 1 85 ? 1.818 6.570 -5.771 1.00 89.25 85 LEU A CA 1
ATOM 656 C C . LEU A 1 85 ? 1.030 7.450 -6.748 1.00 89.25 85 LEU A C 1
ATOM 658 O O . LEU A 1 85 ? 0.060 6.973 -7.329 1.00 89.25 85 LEU A O 1
ATOM 662 N N . GLU A 1 86 ? 1.465 8.691 -6.971 1.00 89.12 86 GLU A N 1
ATOM 663 C CA . GLU A 1 86 ? 0.866 9.594 -7.960 1.00 89.12 86 GLU A CA 1
ATOM 664 C C . GLU A 1 86 ? 1.002 9.099 -9.407 1.00 89.12 86 GLU A C 1
ATOM 666 O O . GLU A 1 86 ? 0.154 9.425 -10.238 1.00 89.12 86 GLU A O 1
ATOM 671 N N . GLN A 1 87 ? 2.014 8.277 -9.707 1.00 89.81 87 GLN A N 1
ATOM 672 C CA . GLN A 1 87 ? 2.183 7.657 -11.028 1.00 89.81 87 GLN A CA 1
ATOM 673 C C . GLN A 1 87 ? 1.305 6.410 -11.228 1.00 89.81 87 GLN A C 1
ATOM 675 O O . GLN A 1 87 ? 1.245 5.877 -12.334 1.00 89.81 87 GLN A O 1
ATOM 680 N N . LEU A 1 88 ? 0.666 5.895 -10.171 1.00 90.62 88 LEU A N 1
ATOM 681 C CA . LEU A 1 88 ? -0.049 4.619 -10.197 1.00 90.62 88 LEU A CA 1
ATOM 682 C C . LEU A 1 88 ? -1.552 4.856 -10.172 1.00 90.62 88 LEU A C 1
ATOM 684 O O . LEU A 1 88 ? -2.123 5.187 -9.138 1.00 90.62 88 LEU A O 1
ATOM 688 N N . HIS A 1 89 ? -2.219 4.668 -11.305 1.00 88.00 89 HIS A N 1
ATOM 689 C CA . HIS A 1 89 ? -3.632 5.026 -11.429 1.00 88.00 89 HIS A CA 1
ATOM 690 C C . HIS A 1 89 ? -4.588 3.877 -11.110 1.00 88.00 89 HIS A C 1
ATOM 692 O O . HIS A 1 89 ? -5.711 4.145 -10.694 1.00 88.00 89 HIS A O 1
ATOM 698 N N . HIS A 1 90 ? -4.159 2.619 -11.263 1.00 91.75 90 HIS A N 1
ATOM 699 C CA . HIS A 1 90 ? -5.017 1.439 -11.086 1.00 91.75 90 HIS A CA 1
ATOM 700 C C . HIS A 1 90 ? -4.505 0.486 -10.001 1.00 91.75 90 HIS A C 1
ATOM 702 O O . HIS A 1 90 ? -4.589 -0.742 -10.130 1.00 91.75 90 HIS A O 1
ATOM 708 N N . LEU A 1 91 ? -3.967 1.043 -8.915 1.00 92.31 91 LEU A N 1
ATOM 709 C CA . LEU A 1 91 ? -3.360 0.256 -7.850 1.00 92.31 91 LEU A CA 1
ATOM 710 C C . LEU A 1 91 ? -4.424 -0.559 -7.095 1.00 92.31 91 LEU A C 1
ATOM 712 O O . LEU A 1 91 ? -5.300 -0.015 -6.423 1.00 92.31 91 LEU A O 1
ATOM 716 N N . LYS A 1 92 ? -4.334 -1.889 -7.188 1.00 94.06 92 LYS A N 1
ATOM 717 C CA . LYS A 1 92 ? -5.227 -2.843 -6.508 1.00 94.06 92 LYS A CA 1
ATOM 718 C C . LYS A 1 92 ? -4.625 -3.366 -5.217 1.00 94.06 92 LYS A C 1
ATOM 720 O O . LYS A 1 92 ? -5.341 -3.552 -4.238 1.00 94.06 92 LYS A O 1
ATOM 725 N N . VAL A 1 93 ? -3.320 -3.620 -5.216 1.00 94.00 93 VAL A N 1
ATOM 726 C CA . VAL A 1 93 ? -2.604 -4.179 -4.070 1.00 94.00 93 VAL A CA 1
ATOM 727 C C . VAL A 1 93 ? -1.422 -3.284 -3.751 1.00 94.00 93 VAL A C 1
ATOM 729 O O . VAL A 1 93 ? -0.517 -3.138 -4.570 1.00 94.00 93 VAL A O 1
ATOM 732 N N . PHE A 1 94 ? -1.409 -2.728 -2.547 1.00 92.12 94 PHE A N 1
ATOM 733 C CA . PHE A 1 94 ? -0.296 -1.934 -2.051 1.00 92.12 94 PHE A CA 1
ATOM 734 C C . PHE A 1 94 ? 0.228 -2.509 -0.744 1.00 92.12 94 PHE A C 1
ATOM 736 O O . PHE A 1 94 ? -0.540 -2.707 0.202 1.00 92.12 94 PHE A O 1
ATOM 743 N N . ARG A 1 95 ? 1.534 -2.780 -0.691 1.00 89.44 95 ARG A N 1
ATOM 744 C CA . ARG A 1 95 ? 2.207 -3.242 0.520 1.00 89.44 95 ARG A CA 1
ATOM 745 C C . ARG A 1 95 ? 3.492 -2.467 0.793 1.00 89.44 95 ARG A C 1
ATOM 747 O O . ARG A 1 95 ? 4.385 -2.439 -0.051 1.00 89.44 95 ARG A O 1
ATOM 754 N N . ALA A 1 96 ? 3.582 -1.902 1.992 1.00 85.75 96 ALA A N 1
ATOM 755 C CA . ALA A 1 96 ? 4.717 -1.138 2.502 1.00 85.75 96 ALA A CA 1
ATOM 756 C C . ALA A 1 96 ? 4.941 -1.457 3.994 1.00 85.75 96 ALA A C 1
ATOM 758 O O . ALA A 1 96 ? 4.530 -0.702 4.876 1.00 85.75 96 ALA A O 1
ATOM 759 N N . LEU A 1 97 ? 5.536 -2.623 4.281 1.00 72.38 97 LEU A N 1
ATOM 760 C CA . LEU A 1 97 ? 5.648 -3.201 5.635 1.00 72.38 97 LEU A CA 1
ATOM 761 C C . LEU A 1 97 ? 7.066 -3.155 6.247 1.00 72.38 97 LEU A C 1
ATOM 763 O O . LEU A 1 97 ? 7.347 -3.880 7.199 1.00 72.38 97 LEU A O 1
ATOM 767 N N . THR A 1 98 ? 7.980 -2.330 5.731 1.00 67.00 98 THR A N 1
ATOM 768 C CA . THR A 1 98 ? 9.352 -2.229 6.274 1.00 67.00 98 THR A CA 1
ATOM 769 C C . THR A 1 98 ? 9.488 -1.130 7.336 1.00 67.00 98 THR A C 1
ATOM 771 O O . THR A 1 98 ? 8.524 -0.442 7.649 1.00 67.00 98 THR A O 1
ATOM 774 N N . ARG A 1 99 ? 10.694 -0.954 7.912 1.00 63.25 99 ARG A N 1
ATOM 775 C CA . ARG A 1 99 ? 11.004 0.032 8.980 1.00 63.25 99 ARG A CA 1
ATOM 776 C C . ARG A 1 99 ? 10.520 1.454 8.704 1.00 63.25 99 ARG A C 1
ATOM 778 O O . ARG A 1 99 ? 10.362 2.237 9.639 1.00 63.25 99 ARG A O 1
ATOM 785 N N . ASN A 1 100 ? 10.371 1.799 7.436 1.00 63.12 100 ASN A N 1
ATOM 786 C CA . ASN A 1 100 ? 10.038 3.143 7.042 1.00 63.12 100 ASN A CA 1
ATOM 787 C C . ASN A 1 100 ? 8.535 3.292 6.884 1.00 63.12 100 ASN A C 1
ATOM 789 O O . ASN A 1 100 ? 7.822 2.413 6.407 1.00 63.12 100 ASN A O 1
ATOM 793 N N . LYS A 1 101 ? 8.071 4.409 7.411 1.00 77.62 101 LYS A N 1
ATOM 794 C CA . LYS A 1 101 ? 6.682 4.629 7.756 1.00 77.62 101 LYS A CA 1
ATOM 795 C C . LYS A 1 101 ? 6.009 5.370 6.615 1.00 77.62 101 LYS A C 1
ATOM 797 O O . LYS A 1 101 ? 6.609 6.278 6.044 1.00 77.62 101 LYS A O 1
ATOM 802 N N . LEU A 1 102 ? 4.775 5.002 6.295 1.00 82.50 102 LEU A N 1
ATOM 803 C CA . LEU A 1 102 ? 4.005 5.700 5.278 1.00 82.50 102 LEU A CA 1
ATOM 804 C C . LEU A 1 102 ? 3.616 7.091 5.813 1.00 82.50 102 LEU A C 1
ATOM 806 O O . LEU A 1 102 ? 2.923 7.157 6.834 1.00 82.50 102 LEU A O 1
ATOM 810 N N . PRO A 1 103 ? 4.029 8.193 5.159 1.00 82.31 103 PRO A N 1
ATOM 811 C CA . PRO A 1 103 ? 3.661 9.533 5.599 1.00 82.31 103 PRO A CA 1
ATOM 812 C C . PRO A 1 103 ? 2.148 9.746 5.526 1.00 82.31 103 PRO A C 1
ATOM 814 O O . PRO A 1 103 ? 1.480 9.221 4.629 1.00 82.31 103 PRO A O 1
ATOM 817 N N . ALA A 1 104 ? 1.605 10.592 6.405 1.00 83.69 104 ALA A N 1
ATOM 818 C CA . ALA A 1 104 ? 0.172 10.897 6.439 1.00 83.69 104 ALA A CA 1
ATOM 819 C C . ALA A 1 104 ? -0.389 11.366 5.083 1.00 83.69 104 ALA A C 1
ATOM 821 O O . ALA A 1 104 ? -1.493 10.977 4.701 1.00 83.69 104 ALA A O 1
ATOM 822 N N . ALA A 1 105 ? 0.383 12.151 4.324 1.00 84.81 105 ALA A N 1
ATOM 823 C CA . ALA A 1 105 ? -0.006 12.601 2.988 1.00 84.81 105 ALA A CA 1
ATOM 824 C C . ALA A 1 105 ? -0.201 11.427 2.012 1.00 84.81 105 ALA A C 1
ATOM 826 O O . ALA A 1 105 ? -1.193 11.386 1.285 1.00 84.81 105 ALA A O 1
ATOM 827 N N . SER A 1 106 ? 0.696 10.438 2.038 1.00 86.56 106 SER A N 1
ATOM 828 C CA . SER A 1 106 ? 0.621 9.250 1.184 1.00 86.56 106 SER A CA 1
ATOM 829 C C . SER A 1 106 ? -0.522 8.325 1.602 1.00 86.56 106 SER A C 1
ATOM 831 O O . SER A 1 106 ? -1.230 7.809 0.740 1.00 86.56 106 SER A O 1
ATOM 833 N N . VAL A 1 107 ? -0.762 8.167 2.911 1.00 85.81 107 VAL A N 1
ATOM 834 C CA . VAL A 1 107 ? -1.946 7.457 3.432 1.00 85.81 107 VAL A CA 1
ATOM 835 C C . VAL A 1 107 ? -3.215 8.100 2.885 1.00 85.81 107 VAL A C 1
ATOM 837 O O . VAL A 1 107 ? -4.036 7.425 2.265 1.00 85.81 107 VAL A O 1
ATOM 840 N N . ARG A 1 108 ? -3.354 9.419 3.058 1.00 85.81 108 ARG A N 1
ATOM 841 C CA . ARG A 1 108 ? -4.521 10.157 2.580 1.00 85.81 108 ARG A CA 1
ATOM 842 C C . ARG A 1 108 ? -4.684 10.008 1.072 1.00 85.81 108 ARG A C 1
ATOM 844 O O . ARG A 1 108 ? -5.795 9.746 0.623 1.00 85.81 108 ARG A O 1
ATOM 851 N N . TYR A 1 109 ? -3.609 10.115 0.292 1.00 86.56 109 TYR A N 1
ATOM 852 C CA . TYR A 1 109 ? -3.659 9.911 -1.156 1.00 86.56 109 TYR A CA 1
ATOM 853 C C . TYR A 1 109 ? -4.221 8.527 -1.520 1.00 86.56 109 TYR A C 1
ATOM 855 O O . TYR A 1 109 ? -5.183 8.438 -2.285 1.00 86.56 109 TYR A O 1
ATOM 863 N N . VAL A 1 110 ? -3.699 7.456 -0.909 1.00 86.12 110 VAL A N 1
ATOM 864 C CA . VAL A 1 110 ? -4.174 6.081 -1.146 1.00 86.12 110 VAL A CA 1
ATOM 865 C C . VAL A 1 110 ? -5.652 5.937 -0.786 1.00 86.12 110 VAL A C 1
ATOM 867 O O . VAL A 1 110 ? -6.417 5.382 -1.571 1.00 86.12 110 VAL A O 1
ATOM 870 N N . LEU A 1 111 ? -6.086 6.456 0.362 1.00 84.94 111 LEU A N 1
ATOM 871 C CA . LEU A 1 111 ? -7.474 6.317 0.820 1.00 84.94 111 LEU A CA 1
ATOM 872 C C . LEU A 1 111 ? -8.472 7.167 0.019 1.00 84.94 111 LEU A C 1
ATOM 874 O O . LEU A 1 111 ? -9.623 6.776 -0.168 1.00 84.94 111 LEU A O 1
ATOM 878 N N . THR A 1 112 ? -8.048 8.323 -0.481 1.00 82.00 112 THR A N 1
ATOM 879 C CA . THR A 1 112 ? -8.933 9.234 -1.220 1.00 82.00 112 THR A CA 1
ATOM 880 C C . THR A 1 112 ? -9.006 8.897 -2.705 1.00 82.00 112 THR A C 1
ATOM 882 O O . THR A 1 112 ? -10.085 8.975 -3.282 1.00 82.00 112 THR A O 1
ATOM 885 N N . HIS A 1 113 ? -7.905 8.475 -3.326 1.00 82.69 113 HIS A N 1
ATOM 886 C CA . HIS A 1 113 ? -7.849 8.257 -4.775 1.00 82.69 113 HIS A CA 1
ATOM 887 C C . HIS A 1 113 ? -7.912 6.767 -5.130 1.00 82.69 113 HIS A C 1
ATOM 889 O O . HIS A 1 113 ? -8.748 6.353 -5.932 1.00 82.69 113 HIS A O 1
ATOM 895 N N . GLN A 1 114 ? -7.081 5.936 -4.491 1.00 80.31 114 GLN A N 1
ATOM 896 C CA . GLN A 1 114 ? -6.915 4.528 -4.878 1.00 80.31 114 GLN A CA 1
ATOM 897 C C . GLN A 1 114 ? -7.991 3.629 -4.279 1.00 80.31 114 GLN A C 1
ATOM 899 O O . GLN A 1 114 ? -8.628 2.855 -4.992 1.00 80.31 114 GLN A O 1
ATOM 904 N N . LEU A 1 115 ? -8.247 3.755 -2.975 1.00 74.00 115 LEU A N 1
ATOM 905 C CA . LEU A 1 115 ? -9.314 3.031 -2.281 1.00 74.00 115 LEU A CA 1
ATOM 906 C C . LEU A 1 115 ? -10.670 3.283 -2.920 1.00 74.00 115 LEU A C 1
ATOM 908 O O . LEU A 1 115 ? -11.503 2.387 -3.040 1.00 74.00 115 LEU A O 1
ATOM 912 N N . ARG A 1 116 ? -10.881 4.519 -3.361 1.00 72.44 116 ARG A 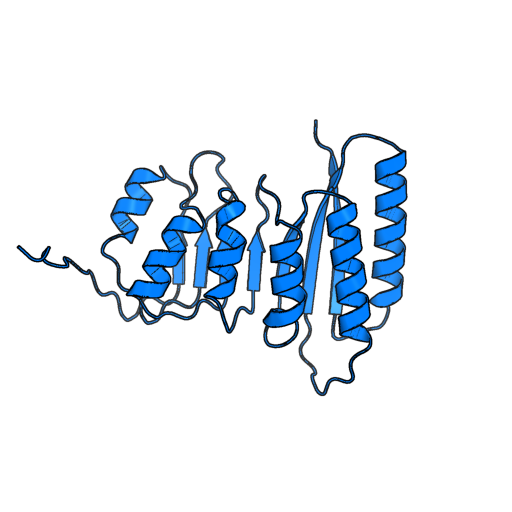N 1
ATOM 913 C CA . ARG A 1 116 ? -12.133 4.913 -3.975 1.00 72.44 116 ARG A CA 1
ATOM 914 C C . ARG A 1 116 ? -12.366 4.255 -5.328 1.00 72.44 116 ARG A C 1
ATOM 916 O O . ARG A 1 116 ? -13.531 4.073 -5.673 1.00 72.44 116 ARG A O 1
ATOM 923 N N . ALA A 1 117 ? -11.327 3.896 -6.066 1.00 78.06 117 ALA A N 1
ATOM 924 C CA . ALA A 1 117 ? -11.481 3.432 -7.436 1.00 78.06 117 ALA A CA 1
ATOM 925 C C . ALA A 1 117 ? -11.121 1.949 -7.613 1.00 78.06 117 ALA A C 1
ATOM 927 O O . ALA A 1 117 ? -11.876 1.209 -8.244 1.00 78.06 117 ALA A O 1
ATOM 928 N N . TYR A 1 118 ? -10.005 1.492 -7.036 1.00 85.94 118 TYR A N 1
ATOM 929 C CA . TYR A 1 118 ? -9.386 0.226 -7.440 1.00 85.94 118 TYR A CA 1
ATOM 930 C C . TYR A 1 118 ? -8.907 -0.672 -6.299 1.00 8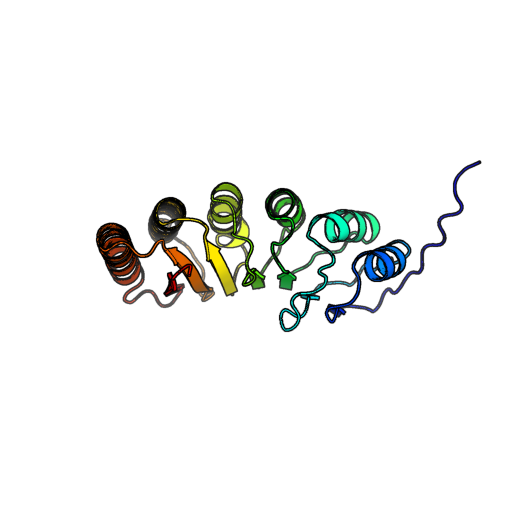5.94 118 TYR A C 1
ATOM 932 O O . TYR A 1 118 ? -8.890 -1.888 -6.502 1.00 85.94 118 TYR A O 1
ATOM 940 N N . LEU A 1 119 ? -8.560 -0.123 -5.131 1.00 90.19 119 LEU A N 1
ATOM 941 C CA . LEU A 1 119 ? -7.830 -0.854 -4.091 1.00 90.19 119 LEU A CA 1
ATOM 942 C C . LEU A 1 119 ? -8.622 -2.042 -3.521 1.00 90.19 119 LEU A C 1
ATOM 944 O O . LEU A 1 119 ? -9.700 -1.902 -2.944 1.00 90.19 119 LEU A O 1
ATOM 948 N N . GLU A 1 120 ? -8.025 -3.220 -3.625 1.00 93.00 120 GLU A N 1
ATOM 949 C CA . GLU A 1 120 ? -8.511 -4.482 -3.065 1.00 93.00 120 GLU A CA 1
ATOM 950 C C . GLU A 1 120 ? -7.741 -4.845 -1.793 1.00 93.00 120 GLU A C 1
ATOM 952 O O . GLU A 1 120 ? -8.299 -5.459 -0.884 1.00 93.00 120 GLU A O 1
ATOM 957 N N . LYS A 1 121 ? -6.466 -4.446 -1.700 1.00 94.50 121 LYS A N 1
ATOM 958 C CA . LYS A 1 121 ? -5.615 -4.778 -0.562 1.00 94.50 121 LYS A CA 1
ATOM 959 C C . LYS A 1 121 ? -4.620 -3.675 -0.206 1.00 94.50 121 LYS A C 1
ATOM 961 O O . LYS A 1 121 ? -3.860 -3.221 -1.059 1.00 94.50 121 LYS A O 1
ATOM 966 N N . LEU A 1 122 ? -4.582 -3.320 1.075 1.00 93.00 122 LEU A N 1
ATOM 967 C CA . LEU A 1 122 ? -3.623 -2.393 1.672 1.00 93.00 122 LEU A CA 1
ATOM 968 C C . LEU A 1 122 ? -2.915 -3.062 2.850 1.00 93.00 122 LEU A C 1
ATOM 970 O O . LEU A 1 122 ? -3.573 -3.510 3.784 1.00 93.00 122 LEU A O 1
ATOM 974 N N . GLU A 1 123 ? -1.587 -3.097 2.844 1.00 91.81 123 GLU A N 1
ATOM 9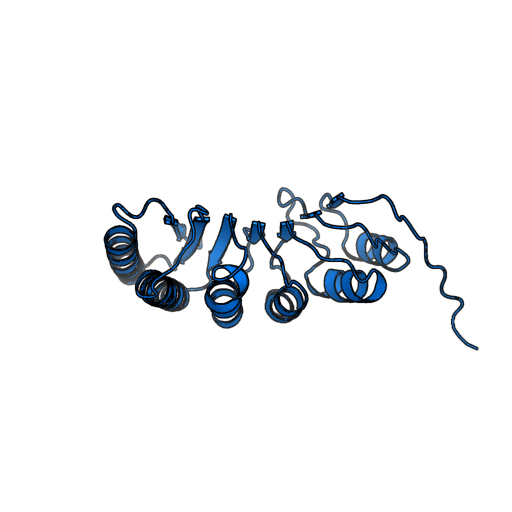75 C CA . GLU A 1 123 ? -0.799 -3.456 4.025 1.00 91.81 123 GLU A CA 1
ATOM 976 C C . GLU A 1 123 ? 0.291 -2.403 4.259 1.00 91.81 123 GLU A C 1
ATOM 978 O O . GLU A 1 123 ? 1.177 -2.246 3.424 1.00 91.81 123 GLU A O 1
ATOM 983 N N . CYS A 1 124 ? 0.248 -1.653 5.362 1.00 89.75 124 CYS A N 1
ATOM 984 C CA . CYS A 1 124 ? 1.224 -0.581 5.594 1.00 89.75 124 CYS A CA 1
ATOM 985 C C . CYS A 1 124 ? 1.574 -0.364 7.068 1.00 89.75 124 CYS A C 1
ATOM 987 O O . CYS A 1 124 ? 0.785 -0.671 7.964 1.00 89.75 124 CYS A O 1
ATOM 989 N N . LEU A 1 125 ? 2.755 0.212 7.300 1.00 88.56 125 LEU A N 1
ATOM 990 C CA . LEU A 1 125 ? 3.214 0.678 8.607 1.00 88.56 125 LEU A CA 1
ATOM 991 C C . LEU A 1 125 ? 3.113 2.209 8.703 1.00 88.56 125 LEU A C 1
ATOM 993 O O . LEU A 1 125 ? 3.654 2.918 7.857 1.00 88.56 125 LEU A O 1
ATOM 997 N N . LEU A 1 126 ? 2.442 2.720 9.733 1.00 90.00 126 LEU A N 1
ATOM 998 C CA . LEU A 1 126 ? 2.263 4.147 10.009 1.00 90.00 126 LEU A CA 1
ATOM 999 C C . LEU A 1 126 ? 3.284 4.660 11.029 1.00 90.00 126 LEU A C 1
ATOM 1001 O O . LEU A 1 126 ? 3.752 3.923 11.903 1.00 90.00 126 LEU A O 1
ATOM 1005 N N . ASP A 1 127 ? 3.611 5.948 10.927 1.00 83.75 127 ASP A N 1
ATOM 1006 C CA . ASP A 1 127 ? 4.648 6.596 11.736 1.00 83.75 127 ASP A CA 1
ATOM 1007 C C . ASP A 1 127 ? 4.232 6.958 13.158 1.00 83.75 127 ASP A C 1
ATOM 1009 O O . ASP A 1 127 ? 5.109 7.089 14.020 1.00 83.75 127 ASP A O 1
ATOM 1013 N N . SER A 1 128 ? 2.933 7.147 13.374 1.00 87.44 128 SER A N 1
ATOM 1014 C CA . SER A 1 128 ? 2.372 7.767 14.565 1.00 87.44 128 SER A CA 1
ATOM 1015 C C . SER A 1 128 ? 0.883 7.452 14.720 1.00 87.44 128 SER A C 1
ATOM 1017 O O . SER A 1 128 ? 0.190 7.083 13.766 1.00 87.44 128 SER A O 1
ATOM 1019 N N . ILE A 1 129 ? 0.379 7.649 15.940 1.00 91.12 129 ILE A N 1
ATOM 1020 C CA . ILE A 1 129 ? -1.054 7.553 16.239 1.00 91.12 129 ILE A CA 1
ATOM 1021 C C . ILE A 1 129 ? -1.848 8.656 15.538 1.00 91.12 129 ILE A C 1
ATOM 1023 O O . ILE A 1 129 ? -2.984 8.415 15.146 1.00 91.12 129 ILE A O 1
ATOM 1027 N N . ASP A 1 130 ? -1.267 9.835 15.327 1.00 90.25 130 ASP A N 1
ATOM 1028 C CA . ASP A 1 130 ? -1.951 10.928 14.630 1.00 90.25 130 ASP A CA 1
ATOM 1029 C C . ASP A 1 130 ? -2.247 10.540 13.175 1.00 90.25 130 ASP A C 1
ATOM 1031 O O . ASP A 1 130 ? -3.367 10.705 12.688 1.00 90.25 130 ASP A O 1
ATOM 1035 N N . THR A 1 131 ? -1.281 9.908 12.501 1.00 90.56 131 THR A N 1
ATOM 1036 C CA . THR A 1 131 ? -1.491 9.335 11.166 1.00 90.56 131 THR A CA 1
ATOM 1037 C C . THR A 1 131 ? -2.535 8.216 11.181 1.00 90.56 131 THR A C 1
ATOM 1039 O O . THR A 1 131 ? -3.329 8.113 10.244 1.00 90.56 131 THR A O 1
ATOM 1042 N N . LEU A 1 132 ? -2.596 7.409 12.248 1.00 93.56 132 LEU A N 1
ATOM 1043 C CA . LEU A 1 132 ? -3.670 6.427 12.432 1.00 93.56 132 LEU A CA 1
ATOM 1044 C C . LEU A 1 132 ? -5.040 7.105 12.611 1.00 93.56 132 LEU A C 1
ATOM 1046 O O . LEU A 1 132 ? -6.022 6.635 12.043 1.00 93.56 132 LEU A O 1
ATOM 1050 N N . GLY A 1 133 ? -5.119 8.213 13.347 1.00 92.81 133 GLY A N 1
ATOM 1051 C CA . GLY A 1 133 ? -6.338 9.013 13.480 1.00 92.81 133 GLY A CA 1
ATOM 1052 C C . GLY A 1 133 ? -6.846 9.495 12.121 1.00 92.81 133 GLY A C 1
ATOM 1053 O O . GLY A 1 133 ? -7.995 9.233 11.772 1.00 92.81 133 GLY A O 1
ATOM 1054 N N . ASN A 1 134 ? -5.954 10.072 11.309 1.00 91.19 134 ASN A N 1
ATOM 1055 C CA . ASN A 1 134 ? -6.268 10.496 9.941 1.00 91.19 134 ASN A CA 1
ATOM 1056 C C . ASN A 1 134 ? -6.738 9.325 9.065 1.00 91.19 134 ASN A C 1
ATOM 1058 O O . ASN A 1 134 ? -7.702 9.459 8.316 1.00 91.19 134 ASN A O 1
ATOM 1062 N N . PHE A 1 135 ? -6.087 8.162 9.176 1.00 93.44 135 PHE A N 1
ATOM 1063 C CA . PHE A 1 135 ? -6.520 6.948 8.486 1.00 93.44 135 PHE A CA 1
ATOM 1064 C C . PHE A 1 135 ? -7.968 6.586 8.858 1.00 93.44 135 PHE A C 1
ATOM 1066 O O . PHE A 1 135 ? -8.792 6.358 7.975 1.00 93.44 135 PHE A O 1
ATOM 1073 N N . VAL A 1 136 ? -8.303 6.565 10.152 1.00 94.38 136 VAL A N 1
ATOM 1074 C CA . VAL A 1 136 ? -9.653 6.219 10.629 1.00 94.38 136 VAL A CA 1
ATOM 1075 C C . VAL A 1 136 ? -10.696 7.240 10.167 1.00 94.38 136 VAL A C 1
ATOM 1077 O O . VAL A 1 136 ? -11.797 6.844 9.776 1.00 94.38 136 VAL A O 1
ATOM 1080 N N . ASP A 1 137 ? -10.359 8.528 10.166 1.00 92.19 137 ASP A N 1
ATOM 1081 C CA . ASP A 1 137 ? -11.257 9.590 9.708 1.00 92.19 137 ASP A CA 1
ATOM 1082 C C . ASP A 1 137 ? -11.554 9.470 8.201 1.00 92.19 137 ASP A C 1
ATOM 1084 O O . ASP A 1 137 ? -12.710 9.564 7.785 1.00 92.19 137 ASP A O 1
ATOM 1088 N N . GLU A 1 138 ? -10.552 9.152 7.379 1.00 89.69 138 GLU A N 1
ATOM 1089 C CA . GLU A 1 138 ? -10.742 8.899 5.944 1.00 89.69 138 GLU A CA 1
ATOM 1090 C C . GLU A 1 138 ? -11.590 7.643 5.678 1.00 89.69 138 GLU A C 1
ATOM 1092 O O . GLU A 1 138 ? -12.443 7.645 4.787 1.00 89.69 138 GLU A O 1
ATOM 1097 N N . ILE A 1 139 ? -11.443 6.582 6.485 1.00 90.56 139 ILE A N 1
ATOM 1098 C CA . ILE A 1 139 ? -12.344 5.417 6.427 1.00 90.56 139 ILE A CA 1
ATOM 1099 C C . ILE A 1 139 ? -13.780 5.815 6.778 1.00 90.56 139 ILE A C 1
ATOM 1101 O O . ILE A 1 139 ? -14.727 5.378 6.119 1.00 90.56 139 ILE A O 1
ATOM 1105 N N . GLN A 1 140 ? -13.969 6.666 7.786 1.00 91.00 140 GLN A N 1
ATOM 1106 C CA . GLN A 1 140 ? -15.294 7.166 8.137 1.00 91.00 140 GLN A CA 1
ATOM 1107 C C . GLN A 1 140 ? -15.926 7.961 6.986 1.00 91.00 140 GLN A C 1
ATOM 1109 O O . GLN A 1 140 ? -17.118 7.797 6.721 1.00 91.00 140 GLN A O 1
ATOM 1114 N N . LEU A 1 141 ? -15.147 8.798 6.295 1.00 88.12 141 LEU A N 1
ATOM 1115 C CA . LEU A 1 141 ? -15.606 9.526 5.110 1.00 88.12 141 LEU A CA 1
ATOM 1116 C C . LEU A 1 141 ? -15.959 8.569 3.967 1.00 88.12 141 LEU A C 1
ATOM 1118 O O . LEU A 1 141 ? -17.036 8.692 3.387 1.00 88.12 141 LEU A O 1
ATOM 1122 N N . TYR A 1 142 ? -15.104 7.580 3.699 1.00 84.50 142 TYR A N 1
ATOM 1123 C CA . TYR A 1 142 ? -15.333 6.552 2.683 1.00 84.50 142 TYR A CA 1
ATOM 1124 C C . TYR A 1 142 ? -16.665 5.814 2.884 1.00 84.50 142 TYR A C 1
ATOM 1126 O O . TYR A 1 142 ? -17.411 5.603 1.930 1.00 84.50 142 TYR A O 1
ATOM 1134 N N . LEU A 1 143 ? -16.993 5.449 4.126 1.00 86.06 143 LEU A N 1
ATOM 1135 C CA . LEU A 1 143 ? -18.207 4.689 4.441 1.00 86.06 143 LEU A CA 1
ATOM 1136 C C . LEU A 1 143 ? -19.501 5.513 4.371 1.00 86.06 143 LEU A C 1
ATOM 1138 O O . LEU A 1 143 ? -20.580 4.932 4.255 1.00 86.06 143 LEU A O 1
ATOM 1142 N N . ARG A 1 144 ? -19.419 6.847 4.445 1.00 85.06 144 ARG A N 1
ATOM 1143 C CA . ARG A 1 144 ? -20.590 7.738 4.351 1.00 85.06 144 ARG A CA 1
ATOM 1144 C C . ARG A 1 144 ? -21.074 7.937 2.916 1.00 85.06 144 ARG A C 1
ATOM 1146 O O . ARG A 1 144 ? -22.220 8.336 2.722 1.00 85.06 144 ARG A O 1
ATOM 1153 N N . GLU A 1 145 ? -20.226 7.687 1.924 1.00 78.25 145 GLU A N 1
ATOM 1154 C CA . GLU A 1 145 ? -20.574 7.899 0.522 1.00 78.25 145 GLU A CA 1
ATOM 1155 C C . GLU A 1 145 ? -21.390 6.716 -0.040 1.00 78.25 145 GLU A C 1
ATOM 1157 O O . GLU A 1 145 ? -20.980 5.555 0.085 1.00 78.25 145 GLU A O 1
ATOM 1162 N N . PRO A 1 146 ? -22.542 6.972 -0.688 1.00 65.62 146 PRO A N 1
ATOM 1163 C CA . PRO A 1 146 ? -23.308 5.928 -1.356 1.00 65.62 146 PRO A CA 1
ATOM 1164 C C . PRO A 1 146 ? -22.506 5.383 -2.543 1.00 65.62 146 PRO A C 1
ATOM 1166 O O . PRO A 1 146 ? -22.042 6.140 -3.394 1.00 65.62 146 PRO A O 1
ATOM 1169 N N . ARG A 1 147 ? -22.323 4.059 -2.598 1.00 67.38 147 ARG A N 1
ATOM 1170 C CA . ARG A 1 147 ? -21.542 3.393 -3.650 1.00 67.38 147 ARG A CA 1
ATOM 1171 C C . ARG A 1 147 ? -22.232 2.150 -4.182 1.00 67.38 147 ARG A C 1
ATOM 1173 O O . ARG A 1 147 ? -22.559 1.239 -3.421 1.00 67.38 147 ARG A O 1
ATOM 1180 N N . GLU A 1 148 ? -22.338 2.102 -5.504 1.00 54.53 148 GLU A N 1
ATOM 1181 C CA . GLU A 1 148 ? -22.684 0.926 -6.296 1.00 54.53 148 GLU A CA 1
ATOM 1182 C C . GLU A 1 148 ? -21.413 0.099 -6.517 1.00 54.53 148 GLU A C 1
ATOM 1184 O O . GLU A 1 148 ? -20.669 0.283 -7.475 1.00 54.53 148 GLU A O 1
ATOM 1189 N N . GLY A 1 149 ? -21.083 -0.772 -5.569 1.00 58.50 149 GLY A N 1
ATOM 1190 C CA . GLY A 1 149 ? -19.891 -1.601 -5.691 1.00 58.50 149 GLY A CA 1
ATOM 1191 C C . GLY A 1 149 ? -19.878 -2.746 -4.695 1.00 58.50 149 GLY A C 1
ATOM 1192 O O . GLY A 1 149 ? -20.054 -2.549 -3.495 1.00 58.50 149 GLY A O 1
ATOM 1193 N N . THR A 1 150 ? -19.650 -3.955 -5.204 1.00 57.72 150 THR A N 1
ATOM 1194 C CA . THR A 1 150 ? -19.534 -5.202 -4.431 1.00 57.72 150 THR A CA 1
ATOM 1195 C C . THR A 1 150 ? -18.088 -5.553 -4.078 1.00 57.72 150 THR A C 1
ATOM 1197 O O . THR A 1 150 ? -17.845 -6.566 -3.420 1.00 57.72 150 THR A O 1
ATOM 1200 N N . ARG A 1 151 ? -17.112 -4.750 -4.525 1.00 75.25 151 ARG A N 1
ATOM 1201 C CA . ARG A 1 151 ? -15.690 -5.051 -4.346 1.00 75.25 151 ARG A CA 1
ATOM 1202 C C . ARG A 1 151 ? -15.316 -4.939 -2.870 1.00 75.25 151 ARG A C 1
ATOM 1204 O O . ARG A 1 151 ? -15.574 -3.925 -2.225 1.00 75.25 151 ARG A O 1
ATOM 1211 N N . ARG A 1 152 ? -14.725 -6.015 -2.352 1.00 86.19 152 ARG A N 1
ATOM 1212 C CA . ARG A 1 152 ? -14.238 -6.100 -0.979 1.00 86.19 152 ARG A CA 1
ATOM 1213 C C . ARG A 1 152 ? -12.790 -5.626 -0.914 1.00 86.19 152 ARG A C 1
ATOM 1215 O O . ARG A 1 152 ? -11.960 -6.123 -1.669 1.00 86.19 152 ARG A O 1
ATOM 1222 N N . THR A 1 153 ? -12.502 -4.738 0.027 1.00 90.25 153 THR A N 1
ATOM 1223 C CA . THR A 1 153 ? -11.157 -4.261 0.340 1.00 90.25 153 THR A CA 1
ATOM 1224 C C . THR A 1 153 ? -10.697 -4.819 1.687 1.00 90.25 153 THR A C 1
ATOM 1226 O O . THR A 1 153 ? -11.418 -4.751 2.686 1.00 90.25 153 THR A O 1
ATOM 1229 N N . GLU A 1 154 ? -9.489 -5.377 1.718 1.00 94.00 154 GLU A N 1
ATOM 1230 C CA . GLU A 1 154 ? -8.791 -5.803 2.933 1.00 94.00 154 GLU A CA 1
ATOM 1231 C C . GLU A 1 154 ? -7.696 -4.790 3.282 1.00 94.00 154 GLU A C 1
ATOM 1233 O O . GLU A 1 154 ? -6.863 -4.449 2.445 1.00 94.00 154 GLU A O 1
ATOM 1238 N N . MET A 1 155 ? -7.658 -4.331 4.528 1.00 93.94 155 MET A N 1
ATOM 1239 C CA . MET A 1 155 ? -6.623 -3.434 5.026 1.00 93.94 155 MET A CA 1
ATOM 1240 C C . MET A 1 155 ? -5.990 -4.002 6.286 1.00 93.94 155 MET A C 1
ATOM 1242 O O . MET A 1 155 ? -6.688 -4.384 7.225 1.00 93.94 155 MET A O 1
ATOM 1246 N N . ARG A 1 156 ? -4.662 -4.021 6.323 1.00 93.56 156 ARG A N 1
ATOM 1247 C CA . ARG A 1 156 ? -3.875 -4.337 7.514 1.00 93.56 156 ARG A CA 1
ATOM 1248 C C . ARG A 1 156 ? -2.937 -3.177 7.779 1.00 93.56 156 ARG A C 1
ATOM 1250 O O . ARG A 1 156 ? -2.043 -2.904 6.983 1.00 93.56 156 ARG A O 1
ATOM 1257 N N . VAL A 1 157 ? -3.165 -2.475 8.874 1.00 92.38 157 VAL A N 1
ATOM 1258 C CA . VAL A 1 157 ? -2.421 -1.263 9.192 1.00 92.38 157 VAL A CA 1
ATOM 1259 C C . VAL A 1 157 ? -1.766 -1.442 10.543 1.00 92.38 157 VAL A C 1
ATOM 1261 O O . VAL A 1 157 ? -2.435 -1.630 11.557 1.00 92.38 157 VAL A O 1
ATOM 1264 N N . SER A 1 158 ? -0.443 -1.378 10.544 1.00 91.19 158 SER A N 1
ATOM 1265 C CA . SER A 1 158 ? 0.343 -1.365 11.767 1.00 91.19 158 SER A CA 1
ATOM 1266 C C . SER A 1 158 ? 0.759 0.062 12.086 1.00 91.19 158 SER A C 1
ATOM 1268 O O . SER A 1 158 ? 1.062 0.825 11.176 1.00 91.19 158 SER A O 1
ATOM 1270 N N . VAL A 1 159 ? 0.830 0.430 13.360 1.00 90.88 159 VAL A N 1
ATOM 1271 C CA . VAL A 1 159 ? 1.417 1.702 13.803 1.00 90.88 159 VAL A CA 1
ATOM 1272 C C . VAL A 1 159 ? 2.595 1.446 14.732 1.00 90.88 159 VAL A C 1
ATOM 1274 O O . VAL A 1 159 ? 2.571 0.528 15.551 1.00 90.88 159 VAL A O 1
ATOM 1277 N N . ILE A 1 160 ? 3.646 2.251 14.614 1.00 85.44 160 ILE A N 1
ATOM 1278 C CA . ILE A 1 160 ? 4.733 2.234 15.593 1.00 85.44 16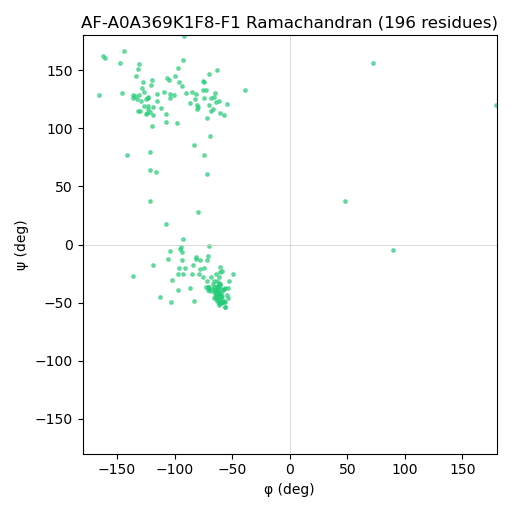0 ILE A CA 1
ATOM 1279 C C . ILE A 1 160 ? 4.336 3.092 16.791 1.00 85.44 160 ILE A C 1
ATOM 1281 O O . ILE A 1 160 ? 4.061 4.282 16.639 1.00 85.44 160 ILE A O 1
ATOM 1285 N N . LEU A 1 161 ? 4.379 2.499 17.982 1.00 84.50 161 LEU A N 1
ATOM 1286 C CA . LEU A 1 161 ? 4.180 3.201 19.245 1.00 84.50 161 LEU A CA 1
ATOM 1287 C C . LEU A 1 161 ? 5.509 3.352 19.984 1.00 84.50 161 LEU A C 1
ATOM 1289 O O . LEU A 1 161 ? 6.354 2.452 19.989 1.00 84.50 161 LEU A O 1
ATOM 1293 N N . ARG A 1 162 ? 5.671 4.498 20.644 1.00 79.00 162 ARG A N 1
ATOM 1294 C CA . ARG A 1 162 ? 6.619 4.640 21.751 1.00 79.00 162 ARG A CA 1
ATOM 1295 C C . ARG A 1 162 ? 6.067 3.847 22.932 1.00 79.00 162 ARG A C 1
ATOM 1297 O O . ARG A 1 162 ? 4.849 3.773 23.099 1.00 79.00 162 ARG A O 1
ATOM 1304 N N . ASP A 1 163 ? 6.938 3.260 23.748 1.00 77.69 163 ASP A N 1
ATOM 1305 C CA . ASP A 1 163 ? 6.501 2.505 24.924 1.00 77.69 163 ASP A CA 1
ATOM 1306 C C . ASP A 1 163 ? 6.026 3.452 26.041 1.00 77.69 163 ASP A C 1
ATOM 1308 O O . ASP A 1 163 ? 6.738 3.752 26.996 1.00 77.69 163 ASP A O 1
ATOM 1312 N N . SER A 1 164 ? 4.816 3.987 25.876 1.00 82.50 164 SER A N 1
ATOM 1313 C CA . SER A 1 164 ? 4.091 4.740 26.893 1.00 82.50 164 SER A CA 1
ATOM 1314 C C . SER A 1 164 ? 2.642 4.265 26.973 1.00 82.50 164 SER A C 1
ATOM 1316 O O . SER A 1 164 ? 2.031 3.888 25.968 1.00 82.50 164 SER A O 1
ATOM 1318 N N . ASN A 1 165 ? 2.081 4.276 28.184 1.00 83.50 165 ASN A N 1
ATOM 1319 C CA . ASN A 1 165 ? 0.694 3.862 28.407 1.00 83.50 165 ASN A CA 1
ATOM 1320 C C . ASN A 1 165 ? -0.291 4.778 27.666 1.00 83.50 165 ASN A C 1
ATOM 1322 O O . ASN A 1 165 ? -1.193 4.274 27.006 1.00 83.50 165 ASN A O 1
ATOM 1326 N N . ASP A 1 166 ? -0.032 6.088 27.641 1.00 87.88 166 ASP A N 1
ATOM 1327 C CA . ASP A 1 166 ? -0.874 7.058 26.930 1.00 87.88 166 ASP A CA 1
ATOM 1328 C C . ASP A 1 166 ? -1.000 6.740 25.430 1.00 87.88 166 ASP A C 1
ATOM 1330 O O . ASP A 1 166 ? -2.073 6.867 24.844 1.00 87.88 166 ASP A O 1
ATOM 1334 N N . GLN A 1 167 ? 0.083 6.288 24.785 1.00 87.88 167 GLN A N 1
ATOM 1335 C CA . GLN A 1 167 ? 0.041 5.922 23.368 1.00 87.88 167 GLN A CA 1
ATOM 1336 C C . GLN A 1 167 ? -0.740 4.629 23.124 1.00 87.88 167 GLN A C 1
ATOM 1338 O O . GLN A 1 167 ? -1.468 4.529 22.134 1.00 87.88 167 GLN A O 1
ATOM 1343 N N . LYS A 1 168 ? -0.639 3.653 24.030 1.00 89.44 168 LYS A N 1
ATOM 1344 C CA . LYS A 1 168 ? -1.451 2.430 23.959 1.00 89.44 168 LYS A CA 1
ATOM 1345 C C . LYS A 1 168 ? -2.936 2.764 24.104 1.00 89.44 168 LYS A C 1
ATOM 1347 O O . LYS A 1 168 ? -3.734 2.293 23.298 1.00 89.44 168 LYS A O 1
ATOM 1352 N N . ASP A 1 169 ? -3.295 3.635 25.041 1.00 92.62 169 ASP A N 1
ATOM 1353 C CA . ASP A 1 169 ? -4.683 4.060 25.238 1.00 92.62 169 ASP A CA 1
ATOM 1354 C C . ASP A 1 169 ? -5.233 4.793 24.009 1.00 92.62 169 ASP A C 1
ATOM 1356 O O . ASP A 1 169 ? -6.326 4.482 23.528 1.00 92.62 169 ASP A O 1
ATOM 1360 N N . LEU A 1 170 ? -4.455 5.711 23.429 1.00 93.44 170 LEU A N 1
ATOM 1361 C CA . LEU A 1 170 ? -4.839 6.399 22.196 1.00 93.44 170 LEU A CA 1
ATOM 1362 C C . LEU A 1 170 ? -4.975 5.435 21.005 1.00 93.44 170 LEU A C 1
ATOM 1364 O O . LEU A 1 170 ? -5.907 5.581 20.210 1.00 93.44 170 LEU A O 1
ATOM 1368 N N . PHE A 1 171 ? -4.104 4.426 20.889 1.00 95.12 171 PHE A N 1
ATOM 1369 C CA . PHE A 1 171 ? -4.259 3.364 19.892 1.00 95.12 171 PHE A CA 1
ATOM 1370 C C . PHE A 1 171 ? -5.579 2.608 20.084 1.00 95.12 171 PHE A C 1
ATOM 1372 O O . PHE A 1 171 ? -6.341 2.477 19.128 1.00 95.12 171 PHE A O 1
ATOM 1379 N N . LEU A 1 172 ? -5.888 2.169 21.309 1.00 95.00 172 LEU A N 1
ATOM 1380 C CA . LEU A 1 172 ? -7.122 1.438 21.621 1.00 95.00 172 LEU A CA 1
ATOM 1381 C C . LEU A 1 172 ? -8.377 2.265 21.306 1.00 95.00 172 LEU A C 1
ATOM 1383 O O . LEU A 1 172 ? -9.386 1.723 20.848 1.00 95.00 172 LEU A O 1
ATOM 1387 N N . VAL A 1 173 ? -8.322 3.588 21.495 1.00 96.00 173 VAL A N 1
ATOM 1388 C CA . VAL A 1 173 ? -9.399 4.497 21.072 1.00 96.00 173 VAL A CA 1
ATOM 1389 C C . VAL A 1 173 ? -9.598 4.438 19.556 1.00 96.00 173 VAL A C 1
ATOM 1391 O O . VAL A 1 173 ? -10.734 4.262 19.103 1.00 96.00 173 VAL A O 1
ATOM 1394 N N . GLN A 1 174 ? -8.527 4.544 18.762 1.00 95.94 174 GLN A N 1
ATOM 1395 C CA . GLN A 1 174 ? -8.628 4.472 17.299 1.00 95.94 174 GLN A CA 1
ATOM 1396 C C . GLN A 1 174 ? -9.054 3.083 16.813 1.00 95.94 174 GLN A C 1
ATOM 1398 O O . GLN A 1 174 ? -9.892 2.977 15.916 1.00 95.94 174 GLN A O 1
ATOM 1403 N N . GLU A 1 175 ? -8.560 2.022 17.449 1.00 96.12 175 GLU A N 1
ATOM 1404 C CA . GLU A 1 175 ? -8.959 0.645 17.173 1.00 96.12 175 GLU A CA 1
ATOM 1405 C C . GLU A 1 175 ? -10.459 0.444 17.392 1.00 96.12 175 GLU A C 1
ATOM 1407 O O . GLU A 1 175 ? -11.172 -0.029 16.503 1.00 96.12 175 GLU A O 1
ATOM 1412 N N . LYS A 1 176 ? -10.978 0.881 18.544 1.00 95.75 176 LYS A N 1
ATOM 1413 C CA . LYS A 1 176 ? -12.405 0.791 18.859 1.00 95.75 176 LYS A CA 1
ATOM 1414 C C . LYS A 1 176 ? -13.258 1.586 17.871 1.00 95.75 176 LYS A C 1
ATOM 1416 O O . LYS A 1 176 ? -14.304 1.089 17.446 1.00 95.75 176 LYS A O 1
ATOM 1421 N N . ARG A 1 177 ? -12.823 2.793 17.485 1.00 95.75 177 ARG A N 1
ATOM 1422 C CA . ARG A 1 177 ? -13.497 3.608 16.458 1.00 95.75 177 ARG A CA 1
ATOM 1423 C C . ARG A 1 177 ? -13.535 2.878 15.116 1.00 95.75 177 ARG A C 1
ATOM 1425 O O . ARG A 1 177 ? -14.608 2.741 14.535 1.00 95.75 177 ARG A O 1
ATOM 1432 N N . CYS A 1 178 ? -12.397 2.373 14.646 1.00 94.12 178 CYS A N 1
ATOM 1433 C CA . CYS A 1 178 ? -12.294 1.680 13.363 1.00 94.12 178 CYS A CA 1
ATOM 1434 C C . CYS A 1 178 ? -13.131 0.392 13.331 1.00 94.12 178 CYS A C 1
ATOM 1436 O O . CYS A 1 178 ? -13.877 0.153 12.378 1.00 94.12 178 CYS A O 1
ATOM 1438 N N . ASN A 1 179 ? -13.093 -0.394 14.409 1.00 93.81 179 ASN A N 1
ATOM 1439 C CA . ASN A 1 179 ? -13.918 -1.589 14.558 1.00 93.81 179 ASN A CA 1
ATOM 1440 C C . ASN A 1 179 ? -15.409 -1.245 14.536 1.00 93.81 179 ASN A C 1
ATOM 1442 O O . ASN A 1 179 ? -16.178 -1.924 13.866 1.00 93.81 179 ASN A O 1
ATOM 1446 N N . ALA A 1 180 ? -15.838 -0.179 15.218 1.00 93.19 180 ALA A N 1
ATOM 1447 C CA . ALA A 1 180 ? -17.236 0.250 15.192 1.00 93.19 180 ALA A CA 1
ATOM 1448 C C . ALA A 1 180 ? -17.698 0.683 13.789 1.00 93.19 180 ALA A C 1
ATOM 1450 O O . ALA A 1 180 ? -18.832 0.395 13.416 1.00 93.19 180 ALA A O 1
ATOM 1451 N N . LEU A 1 181 ? -16.824 1.334 13.014 1.00 91.25 181 LEU A N 1
ATOM 1452 C CA . LEU A 1 181 ? -17.107 1.765 11.641 1.00 91.25 181 LEU A CA 1
ATOM 1453 C C . LEU A 1 181 ? -17.226 0.588 10.667 1.00 91.25 181 LEU A C 1
ATOM 1455 O O . LEU A 1 181 ? -18.082 0.594 9.789 1.00 91.25 181 LEU A O 1
ATOM 1459 N N . THR A 1 182 ? -16.363 -0.414 10.813 1.00 89.44 182 THR A N 1
ATOM 1460 C CA . THR A 1 182 ? -16.245 -1.530 9.859 1.00 89.44 182 THR A CA 1
ATOM 1461 C C . THR A 1 182 ? -17.084 -2.747 10.246 1.00 89.44 182 THR A C 1
ATOM 1463 O O . THR A 1 182 ? -17.317 -3.634 9.422 1.00 89.44 182 THR A O 1
ATOM 1466 N N . LYS A 1 183 ? -17.592 -2.804 11.484 1.00 87.94 183 LYS A N 1
ATOM 1467 C CA . LYS A 1 183 ? -18.414 -3.916 11.969 1.00 87.94 183 LYS A CA 1
ATOM 1468 C C . LYS A 1 183 ? -19.685 -4.059 11.135 1.00 87.94 183 LYS A C 1
ATOM 1470 O O . LYS A 1 183 ? -20.600 -3.247 11.212 1.00 87.94 183 LYS A O 1
ATOM 1475 N N . GLY A 1 184 ? -19.763 -5.165 10.400 1.00 78.62 184 GLY A N 1
ATOM 1476 C CA . GLY A 1 184 ? -20.924 -5.510 9.581 1.00 78.62 184 GLY A CA 1
ATOM 1477 C C . GLY A 1 184 ? -20.874 -4.971 8.150 1.00 78.62 184 GLY A C 1
ATOM 1478 O O . GLY A 1 184 ? -21.735 -5.354 7.357 1.00 78.62 184 GLY A O 1
ATOM 1479 N N . ASP A 1 185 ? -19.864 -4.173 7.781 1.00 82.75 185 ASP A N 1
ATOM 1480 C CA . ASP A 1 185 ? -19.653 -3.813 6.379 1.00 82.75 185 ASP A CA 1
ATOM 1481 C C . ASP A 1 185 ? -18.953 -4.970 5.649 1.00 82.75 185 ASP A C 1
ATOM 1483 O O . ASP A 1 185 ? -17.847 -5.389 5.986 1.00 82.75 185 ASP A O 1
ATOM 1487 N N . ARG A 1 186 ? -19.614 -5.532 4.633 1.00 83.00 186 ARG A N 1
ATOM 1488 C CA . ARG A 1 186 ? -19.071 -6.652 3.843 1.00 83.00 186 ARG A CA 1
ATOM 1489 C C . ARG A 1 186 ? -18.031 -6.208 2.810 1.00 83.00 186 ARG A C 1
ATOM 1491 O O . ARG A 1 186 ? -17.337 -7.057 2.250 1.00 83.00 186 ARG A O 1
ATOM 1498 N N . ARG A 1 187 ? -17.938 -4.904 2.542 1.00 85.12 187 ARG A N 1
ATOM 1499 C CA . ARG A 1 187 ? -17.063 -4.303 1.529 1.00 85.12 187 ARG A CA 1
ATOM 1500 C C . ARG A 1 187 ? -15.703 -3.931 2.097 1.00 85.12 187 ARG A C 1
ATOM 1502 O O . ARG A 1 187 ? -14.767 -3.786 1.325 1.00 85.12 187 ARG A O 1
ATOM 1509 N N . LEU A 1 188 ? -15.568 -3.785 3.412 1.00 88.62 188 LEU A N 1
ATOM 1510 C CA . LEU A 1 188 ? -14.333 -3.313 4.023 1.00 88.62 188 LEU A CA 1
ATOM 1511 C C . LEU A 1 188 ? -13.979 -4.136 5.261 1.00 88.62 188 LEU A C 1
ATOM 1513 O O . LEU A 1 188 ? -14.765 -4.261 6.190 1.00 88.62 188 LEU A O 1
ATOM 1517 N N . SER A 1 189 ? -12.763 -4.673 5.272 1.00 92.31 189 SER A N 1
ATOM 1518 C CA . SER A 1 189 ? -12.187 -5.387 6.408 1.00 92.31 189 SER A CA 1
ATOM 1519 C C . SER A 1 189 ? -10.908 -4.680 6.821 1.00 92.31 189 SER A C 1
ATOM 1521 O O . SER A 1 189 ? -9.949 -4.698 6.054 1.00 92.31 189 SER A O 1
ATOM 1523 N N . VAL A 1 190 ? -10.875 -4.088 8.014 1.00 93.62 190 VAL A N 1
ATOM 1524 C CA . VAL A 1 190 ? -9.684 -3.409 8.542 1.00 93.62 190 VAL A CA 1
ATOM 1525 C C . VAL A 1 190 ? -9.182 -4.147 9.775 1.00 93.62 190 VAL A C 1
ATOM 1527 O O . VAL A 1 190 ? -9.948 -4.423 10.691 1.00 93.62 190 VAL A O 1
ATOM 1530 N N . SER A 1 191 ? -7.890 -4.460 9.788 1.00 94.44 191 SER A N 1
ATOM 1531 C CA . SER A 1 191 ? -7.168 -4.967 10.950 1.00 94.44 191 SER A CA 1
ATOM 1532 C C . SER A 1 191 ? -6.127 -3.936 11.351 1.00 94.44 191 SER A C 1
ATOM 1534 O O . SER A 1 191 ? -5.276 -3.574 10.535 1.00 94.44 191 SER A O 1
ATOM 1536 N N . LEU A 1 192 ? -6.189 -3.484 12.599 1.00 94.94 192 LEU A N 1
ATOM 1537 C CA . LEU A 1 192 ? -5.205 -2.581 13.177 1.00 94.94 192 LEU A CA 1
ATOM 1538 C C . LEU A 1 192 ? -4.295 -3.360 14.125 1.00 94.94 192 LEU A C 1
ATOM 1540 O O . LEU A 1 192 ? -4.745 -4.252 14.837 1.00 94.94 192 LEU A O 1
ATOM 1544 N N . SER A 1 193 ? -3.011 -3.036 14.119 1.00 92.81 193 SER A N 1
ATOM 1545 C CA . SER A 1 193 ? -2.034 -3.575 15.063 1.00 92.81 193 SER A CA 1
ATOM 1546 C C . SER A 1 193 ? -1.009 -2.511 15.423 1.00 92.81 193 SER A C 1
ATOM 1548 O O . SER A 1 193 ? -0.908 -1.477 14.761 1.00 92.81 193 SER A O 1
ATOM 1550 N N . TYR A 1 194 ? -0.219 -2.755 16.463 1.00 89.44 194 TYR A N 1
ATOM 1551 C CA . TYR A 1 194 ? 0.896 -1.886 16.802 1.00 89.44 194 TYR A CA 1
ATOM 1552 C C . TYR A 1 194 ? 2.188 -2.663 17.027 1.00 89.44 194 TYR A C 1
ATOM 1554 O O . TYR A 1 194 ? 2.182 -3.843 17.378 1.00 89.44 194 TYR A O 1
ATOM 1562 N N . CYS A 1 195 ? 3.306 -1.974 16.828 1.00 84.94 195 CYS A N 1
ATOM 1563 C CA . CYS A 1 195 ? 4.644 -2.459 17.135 1.00 84.94 195 CYS A CA 1
ATOM 1564 C C . CYS A 1 195 ? 5.292 -1.515 18.151 1.00 84.94 195 CYS A C 1
ATOM 1566 O O . CYS A 1 195 ? 5.189 -0.296 18.013 1.00 84.94 195 CYS A O 1
ATOM 1568 N N . LEU A 1 196 ? 5.969 -2.071 19.156 1.00 77.62 196 LEU A N 1
ATOM 1569 C CA . LEU A 1 196 ? 6.747 -1.287 20.114 1.00 77.62 196 LEU A CA 1
ATOM 1570 C C . LEU A 1 196 ? 8.144 -1.033 19.543 1.00 77.62 196 LEU A C 1
ATOM 1572 O O . LEU A 1 196 ? 8.795 -1.959 19.056 1.00 77.62 196 LEU A O 1
ATOM 1576 N N . TYR A 1 197 ? 8.581 0.224 19.587 1.00 65.19 197 TYR A N 1
ATOM 1577 C CA . TYR A 1 197 ? 9.967 0.585 19.302 1.00 65.19 197 TYR A CA 1
ATOM 1578 C C . TYR A 1 197 ? 10.809 0.312 20.557 1.00 65.19 197 TYR A C 1
ATOM 1580 O O . TYR A 1 197 ? 10.507 0.875 21.609 1.00 65.19 197 TYR A O 1
ATOM 1588 N N . TRP A 1 198 ? 11.815 -0.559 20.439 1.00 48.47 198 TRP A N 1
ATOM 1589 C CA . TRP A 1 198 ? 12.834 -0.802 21.468 1.00 48.47 198 TRP A CA 1
ATOM 1590 C C . TRP A 1 198 ? 14.054 0.082 21.217 1.00 48.47 198 TRP A C 1
ATOM 1592 O O . TRP A 1 198 ? 14.410 0.250 20.025 1.00 48.47 198 TRP A O 1
#

Solvent-accessible surface area (backbone atoms only — not comparable to full-atom values): 10664 Å² total; per-residue (Å²): 132,80,79,80,77,72,61,47,75,42,68,80,43,35,67,49,76,45,69,55,49,59,36,67,64,51,48,64,63,50,67,36,45,28,34,51,43,29,30,34,40,36,47,49,79,90,49,98,79,26,67,69,36,32,71,54,49,45,61,38,36,68,68,16,69,29,61,42,28,29,45,31,42,53,27,77,36,42,86,35,43,43,65,38,51,74,69,37,85,58,32,24,34,43,34,27,77,42,98,28,36,53,46,55,68,41,52,51,48,42,58,64,56,31,51,69,73,48,32,36,36,42,35,38,24,31,66,31,66,68,46,48,48,53,51,46,52,52,49,54,54,59,70,70,54,91,74,96,72,87,69,52,26,43,35,40,41,34,28,45,37,66,89,45,70,70,52,53,53,54,46,52,53,50,48,53,51,45,48,63,72,37,63,87,46,85,42,44,46,78,45,78,49,74,44,76,64,130

pLDDT: mean 83.69, std 12.69, range [35.19, 97.0]

Sequence (198 aa):
MSPVSNNIVLPHVRCLYLQAGQPAPTLEFLRPLVLHSLTVFREDWLTSFSNVGCSALIPLIHRSQCDITELWVSANDAENIGALLEQLHHLKVFRALTRNKLPAASVRYVLTHQLRAYLEKLECLLDSIDTLGNFVDEIQLYLREPREGTRRTEMRVSVILRDSNDQKDLFLVQEKRCNALTKGDRRLSVSLSYCLYW

Foldseek 3Di:
DPPPLLADEDAPDQEDEAEFDAQVVVLVVLVRYAYLNHAYYAYDPPDPHHFVELVSVLVNCVRNVHAHQADHGACPVLVNLQVSVVSHQAHAHYHHADPDANDLNSLLCCLVRHVLPHYAEEEGEHEALVSLVSNLVSLLVVLPDDDDDPRAHEYEYEYEDEPDPVRVVSQVVSVVSSCVSCPPPRRYHYHYYYDYDD